Protein 6T69 (pdb70)

Radius of gyration: 24.58 Å; Cα contacts (8 Å, |Δi|>4): 584; chains: 1; bounding box: 84×25×24 Å

Secondary structure (DSSP, 8-state):
-EEEEEETTEEEEEEEEE-TTS-EEEEEEETTEEEEEEEEE-TTS-EEEEEEETTEEEEEEEEE-TTS-EEEEEEETTEEEEEEEEE-TTS-EEEEEEETTEEEEEEEEE-TTS-EEEEEEETTEEEEEEEEE-SSS-EEEEEEETTEEEEEEEEEETTTTEEEEEEEETTEE-EEEEEE-TTS-EEEEEEETTEEEEEEEEE--

InterPro domains:
  IPR003409 MORN repeat [PF02493] (7-25)
  IPR003409 MORN repeat [PF02493] (30-51)
  IPR003409 MORN repeat [PF02493] (53-75)
  IPR003409 MORN repeat [PF02493] (76-97)
  IPR003409 MORN repeat [PF02493] (99-121)
  IPR003409 MORN repeat [PF02493] (122-140)
  IPR003409 MORN repeat [PF02493] (150-172)
  IPR003409 MORN repeat [PF02493] (173-195)
  IPR003409 MORN repeat [PF02493] (196-216)
  IPR003409 MORN repeat [PF02493] (219-240)
  IPR003409 MORN repeat [PF02493] (242-264)
  IPR003409 MORN repeat [PF02493] (265-287)
  IPR003409 MORN repeat [PF02493] (288-306)
  IPR003409 MORN repeat [PF02493] (312-333)
  IPR003409 MORN repeat [SM00698] (5-26)
  IPR003409 MORN repeat [SM00698] (28-49)
  IPR003409 MORN repeat [SM00698] (51-72)
  IPR003409 MORN repeat [SM00698] (74-95)
  IPR003409 MORN repeat [SM00698] (97-118)
  IPR003409 MORN repeat [SM00698] (120-141)

Nearest PDB structures (foldseek):
  6t69-assembly1_A-2  TM=1.005E+00  e=1.494E-38  Toxoplasma gondii VEG
  6t4d-assembly1_A-2  TM=9.696E-01  e=5.730E-28  Plasmodium falciparum
  6t68-assembly1_B  TM=9.363E-01  e=7.938E-24  Trypanosoma brucei
  8j07-assembly1_d  TM=8.800E-01  e=6.156E-15  Homo sapiens
  8x2u-assembly1_N  TM=7.121E-01  e=3.838E-14  Mus musculus

B-factor: mean 50.21, std 13.28, range [22.72, 115.4]

Solvent-accessible surface area: 11448 Å² total; per-residue (Å²): 146,33,90,39,72,148,81,154,50,118,29,48,28,102,3,69,60,68,55,131,93,46,0,38,0,83,3,52,4,68,87,16,99,13,48,19,133,5,54,21,69,45,83,101,28,29,41,0,90,6,62,9,23,116,54,56,25,35,23,104,0,27,14,60,58,131,100,52,40,76,3,56,2,112,15,113,107,56,98,12,48,28,130,8,28,20,26,63,80,212,34,36,78,0,70,9,33,10,95,73,50,98,14,51,20,74,3,65,20,74,63,73,105,41,20,137,11,103,6,72,14,36,75,51,107,3,36,24,100,1,30,27,22,68,70,114,28,28,93,0,61,5,70,24,52,80,76,114,47,69,19,118,2,56,33,84,27,35,159,97,23,14,20,5,56,0,70,2,74,24,21,133,43,43,31,118,6,51,39,92,60,81,103,27,56,40,32,70,2,38,12,63,46,28,122,65,87,163,76,79,43,99,55,155,107

Foldseek 3Di:
DKADDDDDHADAAWIWDADPQGKIKTGGDHRNAQAAWIWIQDPQGKIKGGGDHRNAQAAWIWIQHPLQKIKTAGDDGNERAAWIWIQDNQGWIKTGGDHRNAQAAWIKIQDPQRKIKTAGDDRNAFAAWMKIADNVGWIKTGGDDRNAQAAWIKIADPVQRKIKTDGDHRNAQAAWIWIAGNVGKIWTAGDDRNHTDGTDDIGDD

Sequence (205 aa):
KYEGDWVNNGKKMHGHGKYIYSDGGVYEGDWIDGKMHGKGTYVFPNGNVYEGEWAHDMKDGYGVLTYQNGEKYEGYWKQDKVHGKGTLTYTRGDKYIGDWMDAKKDGEGELIYANGDRFKGQWADDRANGFGVFTYANGNRYEGEWTDDKRHGRGVFYCAEDGSAYEGEFVGGRKEGNGILRLATGHQLEGTWSGGQLVRVTSFVFA

Organism: Toxoplasma gondii (strain ATCC 50861 / VEG) (NCBI:txid432359)

Structure (mmCIF, N/CA/C/O backbone):
data_6T69
#
_entry.id   6T69
#
_cell.length_a   205.858
_cell.length_b   205.858
_cell.length_c   40.584
_cell.angle_alpha   90.000
_cell.angle_beta   90.000
_cell.angle_gamma   120.000
#
_symmetry.space_group_name_H-M   'P 62 2 2'
#
loop_
_entity.id
_entity.type
_entity.pdbx_description
1 polymer 'Membrane occupation and recognition nexus protein MORN1'
2 non-polymer 1,2-ETHANEDIOL
3 non-polymer 'ZINC ION'
4 non-polymer GLYCEROL
5 water water
#
loop_
_atom_site.group_PDB
_atom_site.id
_atom_site.type_symbol
_atom_site.label_atom_id
_atom_site.label_alt_id
_atom_site.label_comp_id
_atom_site.label_asym_id
_atom_site.label_entity_id
_atom_site.label_seq_id
_atom_site.pdbx_PDB_ins_code
_atom_site.Cartn_x
_atom_site.Cartn_y
_atom_site.Cartn_z
_atom_site.occupancy
_atom_site.B_iso_or_equiv
_atom_site.auth_seq_id
_atom_site.auth_comp_id
_atom_site.auth_asym_id
_atom_site.auth_atom_id
_atom_site.pdbx_PDB_model_num
ATOM 1 N N . LYS A 1 2 ? 29.34100 98.29600 23.37400 1.000 51.04000 149 LYS A N 1
ATOM 2 C CA . LYS A 1 2 ? 30.00400 99.03600 24.44000 1.000 60.10000 149 LYS A CA 1
ATOM 3 C C . LYS A 1 2 ? 29.48300 98.59000 25.80100 1.000 58.54000 149 LYS A C 1
ATOM 4 O O . LYS A 1 2 ? 28.27700 98.44200 25.99500 1.000 55.93000 149 LYS A O 1
ATOM 10 N N . TYR A 1 3 ? 30.39900 98.36500 26.73900 1.000 51.65000 150 TYR A N 1
ATOM 11 C CA . TYR A 1 3 ? 30.05000 97.99800 28.10400 1.000 50.01000 150 TYR A CA 1
ATOM 12 C C . TYR A 1 3 ? 30.86600 98.84500 29.06400 1.000 52.88000 150 TYR A C 1
ATOM 13 O O . TYR A 1 3 ? 32.07200 99.02200 28.86900 1.000 60.87000 150 TYR A O 1
ATOM 22 N N . GLU A 1 4 ? 30.20500 99.37300 30.09200 1.000 52.45000 151 GLU A N 1
ATOM 23 C CA . GLU A 1 4 ? 30.84000 100.20600 31.11100 1.000 47.41000 151 GLU A CA 1
ATOM 24 C C . GLU A 1 4 ? 30.36100 99.70000 32.46700 1.000 63.08000 151 GLU A C 1
ATOM 25 O O . GLU A 1 4 ? 29.28200 100.08100 32.92700 1.000 63.32000 151 GLU A O 1
ATOM 31 N N . GLY A 1 5 ? 31.14900 98.83600 33.09900 1.000 56.25000 152 GLY A N 1
ATOM 32 C CA . GLY A 1 5 ? 30.74100 98.30000 34.38800 1.000 62.03000 152 GLY A CA 1
ATOM 33 C C . GLY A 1 5 ? 31.69100 97.24300 34.90800 1.000 61.24000 152 GLY A C 1
ATOM 34 O O . GLY A 1 5 ? 32.88600 97.24000 34.58600 1.000 66.78000 152 GLY A O 1
ATOM 35 N N . ASP A 1 6 ? 31.13600 96.34200 35.71700 1.000 60.35000 153 ASP A N 1
ATOM 36 C CA . ASP A 1 6 ? 31.91500 95.37500 36.47400 1.000 56.79000 153 ASP A CA 1
ATOM 37 C C . ASP A 1 6 ? 32.21500 94.13400 35.64500 1.000 60.99000 153 ASP A C 1
ATOM 38 O O . ASP A 1 6 ? 31.36100 93.64200 34.90300 1.000 63.96000 153 ASP A O 1
ATOM 43 N N . TRP A 1 7 ? 33.43800 93.62800 35.79100 1.000 63.76000 154 TRP A N 1
ATOM 44 C CA . TRP A 1 7 ? 33.86700 92.36700 35.20400 1.000 59.78000 154 TRP A CA 1
ATOM 45 C C . TRP A 1 7 ? 34.32600 91.42300 36.30600 1.000 61.89000 154 TRP A C 1
ATOM 46 O O . TRP A 1 7 ? 35.04500 91.82700 37.22500 1.000 76.81000 154 TRP A O 1
ATOM 57 N N . VAL A 1 8 ? 33.91300 90.16300 36.20700 1.000 59.88000 155 VAL A N 1
ATOM 58 C CA . VAL A 1 8 ? 34.35300 89.10300 37.10900 1.000 58.55000 155 VAL A CA 1
ATOM 59 C C . VAL A 1 8 ? 34.63200 87.87800 36.25500 1.000 60.81000 155 VAL A C 1
ATOM 60 O O . VAL A 1 8 ? 33.80300 87.50800 35.41600 1.000 62.13000 155 VAL A O 1
ATOM 64 N N . ASN A 1 9 ? 35.79400 87.25500 36.46200 1.000 79.93000 156 ASN A N 1
ATOM 65 C CA A ASN A 1 9 ? 36.28000 86.16800 35.60100 0.510 64.48000 156 ASN A CA 1
ATOM 66 C CA B ASN A 1 9 ? 36.29100 86.17100 35.60100 0.490 64.41000 156 ASN A CA 1
ATOM 67 C C . ASN A 1 9 ? 36.37900 86.75900 34.19500 1.000 71.96000 156 ASN A C 1
ATOM 68 O O . ASN A 1 9 ? 37.01800 87.81000 34.02100 1.000 74.43000 156 ASN A O 1
ATOM 77 N N . GLY A 1 10 ? 35.77800 86.15300 33.18200 1.000 54.46000 157 GLY A N 1
ATOM 78 C CA . GLY A 1 10 ? 35.80200 86.73300 31.86100 1.000 68.21000 157 GLY A CA 1
ATOM 79 C C . GLY A 1 10 ? 34.48400 87.30500 31.40400 1.000 67.68000 157 GLY A C 1
ATOM 80 O O . GLY A 1 10 ? 34.36700 87.69800 30.23900 1.000 73.17000 157 GLY A O 1
ATOM 81 N N A LYS A 1 11 ? 33.48800 87.37500 32.28200 0.360 63.34000 158 LYS A N 1
ATOM 82 N N B LYS A 1 11 ? 33.49300 87.38300 32.28600 0.640 63.97000 158 LYS A N 1
ATOM 83 C CA A LYS A 1 11 ? 32.13600 87.75200 31.90600 0.360 59.05000 158 LYS A CA 1
ATOM 84 C CA B LYS A 1 11 ? 32.13700 87.75600 31.91900 0.640 58.29000 158 LYS A CA 1
ATOM 85 C C A LYS A 1 11 ? 31.71600 89.04200 32.59900 0.360 58.69000 158 LYS A C 1
ATOM 86 C C B LYS A 1 1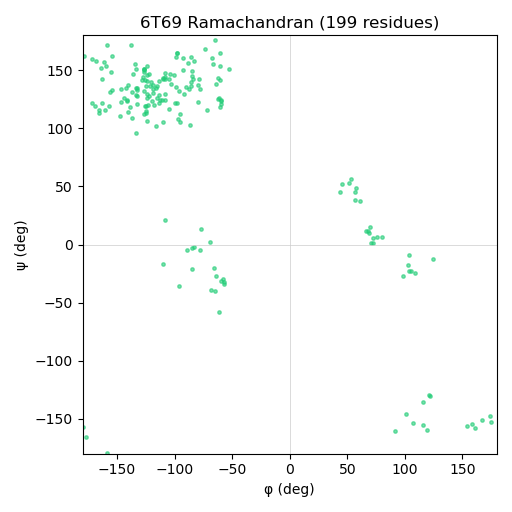1 ? 31.73700 89.06500 32.58500 0.640 56.94000 158 LYS A C 1
ATOM 87 O O A LYS A 1 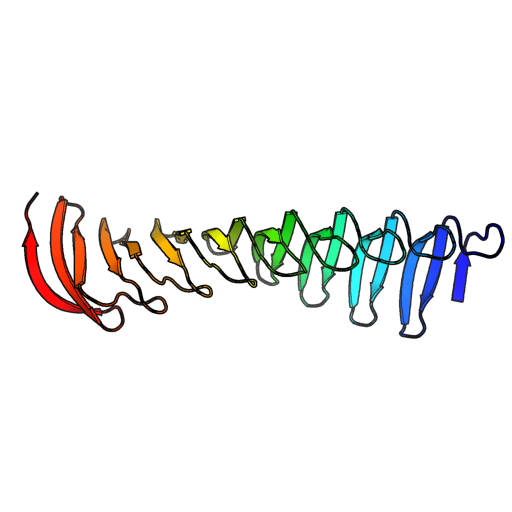11 ? 32.27300 89.43500 33.62800 0.360 59.41000 158 LYS A O 1
ATOM 88 O O B LYS A 1 11 ? 32.32500 89.49300 33.58300 0.640 59.56000 158 LYS A O 1
ATOM 99 N N . MET A 1 12 ? 30.72000 89.70100 32.01100 1.000 60.81000 159 MET A N 1
ATOM 100 C CA . MET A 1 12 ? 30.10200 90.85000 32.65400 1.000 59.60000 159 MET A CA 1
ATOM 101 C C . MET A 1 12 ? 29.35900 90.36500 33.89000 1.000 55.20000 159 MET A C 1
ATOM 102 O O . MET A 1 12 ? 28.53600 89.44700 33.81300 1.000 50.95000 159 MET A O 1
ATOM 107 N N . HIS A 1 13 ? 29.66900 90.95800 35.03600 1.000 57.22000 160 HIS A N 1
ATOM 108 C CA . HIS A 1 13 ? 29.22900 90.38300 36.30200 1.000 53.54000 160 HIS A CA 1
ATOM 109 C C . HIS A 1 13 ? 29.28000 91.46400 37.36500 1.000 58.52000 160 HIS A C 1
ATOM 110 O O . HIS A 1 13 ? 30.36300 91.95800 37.69300 1.000 61.37000 160 HIS A O 1
ATOM 117 N N . GLY A 1 14 ? 28.12000 91.82000 37.90300 1.000 55.46000 161 GLY A N 1
ATOM 118 C CA . GLY A 1 14 ? 28.00800 92.97300 38.76900 1.000 44.96000 161 GLY A CA 1
ATOM 119 C C . GLY A 1 14 ? 27.00000 93.95200 38.21100 1.000 53.43000 161 GLY A C 1
ATOM 120 O O . GLY A 1 14 ? 25.88700 93.55900 37.85000 1.000 59.60000 161 GLY A O 1
ATOM 121 N N . HIS A 1 15 ? 27.37800 95.22300 38.11800 1.000 42.64000 162 HIS A N 1
ATOM 122 C CA . HIS A 1 15 ? 26.49700 96.26600 37.61800 1.000 45.26000 162 HIS A CA 1
ATOM 123 C C . HIS A 1 15 ? 27.19400 96.99900 36.48200 1.000 50.19000 162 HIS A C 1
ATOM 124 O O . HIS A 1 15 ? 28.40700 97.21900 36.53400 1.000 51.33000 162 HIS A O 1
ATOM 131 N N . GLY A 1 16 ? 26.43600 97.36700 35.45600 1.000 49.83000 163 GLY A N 1
ATOM 132 C CA . GLY A 1 16 ? 27.03600 98.03500 34.31700 1.000 43.66000 163 GLY A CA 1
ATOM 133 C C . GLY A 1 16 ? 26.01200 98.40300 33.26400 1.000 44.20000 163 GLY A C 1
ATOM 134 O O . GLY A 1 16 ? 24.89800 97.87000 33.22700 1.000 51.05000 163 GLY A O 1
ATOM 135 N N . LYS A 1 17 ? 26.42200 99.32700 32.40400 1.000 39.98000 164 LYS A N 1
ATOM 136 C CA . LYS A 1 17 ? 25.63300 99.78300 31.27400 1.000 34.84000 164 LYS A CA 1
ATOM 137 C C . LYS A 1 17 ? 26.16600 99.14700 29.99500 1.000 45.88000 164 LYS A C 1
ATOM 138 O O . LYS A 1 17 ? 27.38000 99.03300 29.80900 1.000 45.73000 164 LYS A O 1
ATOM 144 N N . TYR A 1 18 ? 25.25500 98.71600 29.12300 1.000 37.87000 165 TYR A N 1
ATOM 145 C CA . TYR A 1 18 ? 25.61900 98.07000 27.86900 1.000 41.30000 165 TYR A CA 1
ATOM 146 C C . TYR A 1 18 ? 24.82400 98.69400 26.73400 1.000 40.37000 165 TYR A C 1
ATOM 147 O O . TYR A 1 18 ? 23.61200 98.88500 26.85300 1.000 48.22000 165 TYR A O 1
ATOM 156 N N . ILE A 1 19 ? 25.50500 98.99800 25.63400 1.000 48.68000 166 ILE A N 1
ATOM 157 C CA . ILE A 1 19 ? 24.88100 99.55900 24.44200 1.000 44.84000 166 ILE A CA 1
ATOM 158 C C . ILE A 1 19 ? 24.86700 98.47700 23.37000 1.000 51.71000 166 ILE A C 1
ATOM 159 O O . ILE A 1 19 ? 25.91800 97.92300 23.02300 1.000 51.88000 166 ILE A O 1
ATOM 164 N N . TYR A 1 20 ? 23.68300 98.17900 22.84700 1.000 51.17000 167 TYR A N 1
ATOM 165 C CA . TYR A 1 20 ? 23.49800 97.07600 21.91800 1.000 43.76000 167 TYR A CA 1
ATOM 166 C C . TYR A 1 20 ? 23.62000 97.53700 20.46800 1.000 52.26000 167 TYR A C 1
ATOM 167 O O . TYR A 1 20 ? 23.49600 98.72200 20.14900 1.000 54.50000 167 TYR A O 1
ATOM 176 N N . SER A 1 21 ? 23.86200 96.56300 19.58400 1.000 54.94000 168 SER A N 1
ATOM 177 C CA . SER A 1 21 ? 24.11300 96.86100 18.17700 1.000 52.06000 168 SER A CA 1
ATOM 178 C C . SER A 1 21 ? 22.94400 97.59100 17.53500 1.000 62.05000 168 SER A C 1
ATOM 179 O O . SER A 1 21 ? 23.14300 98.40300 16.62400 1.000 75.34000 168 SER A O 1
ATOM 182 N N . ASP A 1 22 ? 21.72500 97.31700 17.98700 1.000 53.94000 169 ASP A N 1
ATOM 183 C CA . ASP A 1 22 ? 20.54400 97.97300 17.44600 1.000 55.85000 169 ASP A CA 1
ATOM 184 C C . ASP A 1 22 ? 20.25000 99.31500 18.10100 1.000 53.22000 169 ASP A C 1
ATOM 185 O O . ASP A 1 22 ? 19.28600 99.97700 17.70400 1.000 63.83000 169 ASP A O 1
ATOM 190 N N . GLY A 1 23 ? 21.03100 99.72400 19.10000 1.000 55.44000 170 GLY A N 1
ATOM 191 C CA . GLY A 1 23 ? 20.82900 100.99500 19.76400 1.000 57.74000 170 GLY A CA 1
ATOM 192 C C . GLY A 1 23 ? 20.17400 100.91900 21.12800 1.000 54.02000 170 GLY A C 1
ATOM 193 O O . GLY A 1 23 ? 20.10600 101.94300 21.81900 1.000 55.18000 170 GLY A O 1
ATOM 194 N N . GLY A 1 24 ? 19.68300 99.75100 21.53400 1.000 50.94000 171 GLY A N 1
ATOM 195 C CA . GLY A 1 24 ? 19.14000 99.61200 22.87000 1.000 50.69000 171 GLY A CA 1
ATOM 196 C C . GLY A 1 24 ? 20.21300 99.75000 23.93300 1.000 46.53000 171 GLY A C 1
ATOM 197 O O . GLY A 1 24 ? 21.39700 99.50800 23.69500 1.000 51.58000 171 GLY A O 1
ATOM 198 N N . VAL A 1 25 ? 19.78700 100.15100 25.12900 1.000 43.50000 172 VAL A N 1
ATOM 199 C CA . VAL A 1 25 ? 20.68600 100.40600 26.24700 1.000 31.91000 172 VAL A CA 1
ATOM 200 C C . VAL A 1 25 ? 20.12600 99.72800 27.48800 1.000 42.20000 172 VAL A C 1
ATOM 201 O O . VAL A 1 25 ? 18.93500 99.86100 27.78600 1.000 45.47000 172 VAL A O 1
ATOM 205 N N . TYR A 1 26 ? 20.98400 99.01400 28.21500 1.000 46.34000 173 TYR A N 1
ATOM 206 C CA . TYR A 1 26 ? 20.63200 98.37600 29.47700 1.000 39.86000 173 TYR A CA 1
ATOM 207 C C . TYR A 1 26 ? 21.58400 98.85800 30.55900 1.000 44.93000 173 TYR A C 1
ATOM 208 O O . TYR A 1 26 ? 22.80200 98.82900 30.37200 1.000 55.64000 173 TYR A O 1
ATOM 217 N N . GLU A 1 27 ? 21.02700 99.30100 31.68300 1.000 42.91000 174 GLU A N 1
ATOM 218 C CA . GLU A 1 27 ? 21.78700 99.56100 32.89800 1.000 42.30000 174 GLU A CA 1
ATOM 219 C C . GLU A 1 27 ? 21.19400 98.71000 34.00900 1.000 44.55000 174 GLU A C 1
ATOM 220 O O . GLU A 1 27 ? 19.98000 98.74700 34.23300 1.000 48.82000 174 GLU A O 1
ATOM 226 N N . GLY A 1 28 ? 22.03400 97.94100 34.69300 1.000 42.64000 175 GLY A N 1
ATOM 227 C CA . GLY A 1 28 ? 21.54100 97.13300 35.79400 1.000 36.20000 175 GLY A CA 1
ATOM 228 C C . GLY A 1 28 ? 22.47500 95.97300 36.10400 1.000 43.28000 175 GLY A C 1
ATOM 229 O O . GLY A 1 28 ? 23.67200 96.02600 35.82900 1.000 47.19000 175 GLY A O 1
ATOM 230 N N . ASP A 1 29 ? 21.88300 94.92800 36.67700 1.000 40.76000 176 ASP A N 1
ATOM 231 C CA . ASP A 1 29 ? 22.63800 93.81400 37.23100 1.000 44.04000 176 ASP A CA 1
ATOM 232 C C . ASP A 1 29 ? 23.01300 92.80100 36.16100 1.000 44.30000 176 ASP A C 1
ATOM 233 O O . ASP A 1 29 ? 22.22700 92.50700 35.25800 1.000 47.84000 176 ASP A O 1
ATOM 238 N N . TRP A 1 30 ? 24.21900 92.25200 36.28600 1.000 48.24000 177 TRP A N 1
ATOM 239 C CA . TRP A 1 30 ? 24.72400 91.22900 35.38600 1.000 45.17000 177 TRP A CA 1
ATOM 240 C C . TRP A 1 30 ? 25.20300 90.03500 36.19000 1.000 44.65000 177 TRP A C 1
ATOM 241 O O . TRP A 1 30 ? 25.75500 90.18800 37.28100 1.000 48.06000 177 TRP A O 1
ATOM 252 N N . ILE A 1 31 ? 24.99700 88.84200 35.63400 1.000 40.08000 178 ILE A N 1
ATOM 253 C CA . ILE A 1 31 ? 25.49000 87.60100 36.22200 1.000 45.10000 178 ILE A CA 1
ATOM 254 C C . ILE A 1 31 ? 25.97500 86.70700 35.09000 1.000 49.27000 178 ILE A C 1
ATOM 255 O O . ILE A 1 31 ? 25.16900 86.26000 34.26600 1.000 48.32000 178 ILE A O 1
ATOM 260 N N . ASP A 1 32 ? 27.28600 86.44400 35.04800 1.000 53.37000 179 ASP A N 1
ATOM 261 C CA . ASP A 1 32 ? 27.89300 85.56500 34.04400 1.000 50.08000 179 ASP A CA 1
ATOM 262 C C . ASP A 1 32 ? 27.58500 86.04300 32.62700 1.000 50.89000 179 ASP A C 1
ATOM 263 O O . ASP A 1 32 ? 27.22000 85.26300 31.74600 1.000 42.94000 179 ASP A O 1
ATOM 268 N N . GLY A 1 33 ? 27.72400 87.34900 32.41600 1.000 38.40000 180 GLY A N 1
ATOM 269 C CA . GLY A 1 33 ? 27.58400 87.91100 31.09000 1.000 42.89000 180 GLY A CA 1
ATOM 270 C C . GLY A 1 33 ? 26.17200 88.04400 30.56600 1.000 52.50000 180 GLY A C 1
ATOM 271 O O . GLY A 1 33 ? 25.99500 88.40200 29.39700 1.000 50.67000 180 GLY A O 1
ATOM 272 N N . LYS A 1 34 ? 25.15800 87.76800 31.38200 1.000 48.82000 181 LYS A N 1
ATOM 273 C CA . LYS A 1 34 ? 23.76900 87.91600 30.97400 1.000 47.73000 181 LYS A CA 1
ATOM 274 C C . LYS A 1 34 ? 23.04800 88.88100 31.90600 1.000 43.18000 181 LYS A C 1
ATOM 275 O O . LYS A 1 34 ? 23.36000 88.96400 33.09700 1.000 46.70000 181 LYS A O 1
ATOM 281 N N . MET A 1 35 ? 22.09500 89.62500 31.34600 1.000 49.12000 182 MET A N 1
ATOM 282 C CA . MET A 1 35 ? 21.23900 90.47400 32.16500 1.000 40.73000 182 MET A CA 1
ATOM 283 C C . MET A 1 35 ? 20.49000 89.61000 33.17200 1.000 38.53000 182 MET A C 1
ATOM 284 O O . MET A 1 35 ? 19.80600 88.65000 32.80400 1.000 39.88000 182 MET A O 1
ATOM 289 N N . HIS A 1 36 ? 20.64300 89.93700 34.45100 1.000 39.75000 183 HIS A N 1
ATOM 290 C CA . HIS A 1 36 ? 20.21900 89.03800 35.51600 1.000 43.23000 183 HIS A CA 1
ATOM 291 C C . HIS A 1 36 ? 20.17200 89.78600 36.83700 1.000 53.46000 183 HIS A C 1
ATOM 292 O O . HIS A 1 36 ? 21.20900 90.22800 37.34000 1.000 58.21000 183 HIS A O 1
ATOM 299 N N . GLY A 1 37 ? 18.97900 89.91300 37.41200 1.000 49.02000 184 GLY A N 1
ATOM 300 C CA . GLY A 1 37 ? 18.76500 90.79900 38.53700 1.000 35.14000 184 GLY A CA 1
ATOM 301 C C . GLY A 1 37 ? 17.81500 91.90700 38.14700 1.000 48.37000 184 GLY A C 1
ATOM 302 O O . GLY A 1 37 ? 16.80600 91.64700 37.48900 1.000 56.46000 184 GLY A O 1
ATOM 303 N N . LYS A 1 38 ? 18.12500 93.14400 38.51400 1.000 37.04000 185 LYS A N 1
ATOM 304 C CA . LYS A 1 38 ? 17.25800 94.26800 38.20700 1.000 46.09000 185 LYS A CA 1
ATOM 305 C C . LYS A 1 38 ? 17.99800 95.27200 37.33400 1.000 49.07000 185 LYS A C 1
ATOM 306 O O . LYS A 1 38 ? 19.16800 95.57900 37.58000 1.000 57.39000 185 LYS A O 1
ATOM 312 N N . GLY A 1 39 ? 17.30800 95.77800 36.31700 1.000 42.88000 186 GLY A N 1
ATOM 313 C CA . GLY A 1 39 ? 17.87100 96.81100 35.46900 1.000 38.27000 186 GLY A CA 1
ATOM 314 C C . GLY A 1 39 ? 16.83500 97.36300 34.51500 1.000 45.09000 186 GLY A C 1
ATOM 315 O O . GLY A 1 39 ? 15.81200 96.72800 34.23800 1.000 41.62000 186 GLY A O 1
ATOM 316 N N . THR A 1 40 ? 17.11400 98.55900 34.00900 1.000 36.70000 187 THR A N 1
ATOM 317 C CA . THR A 1 40 ? 16.23200 99.17100 33.03000 1.000 37.74000 187 THR A CA 1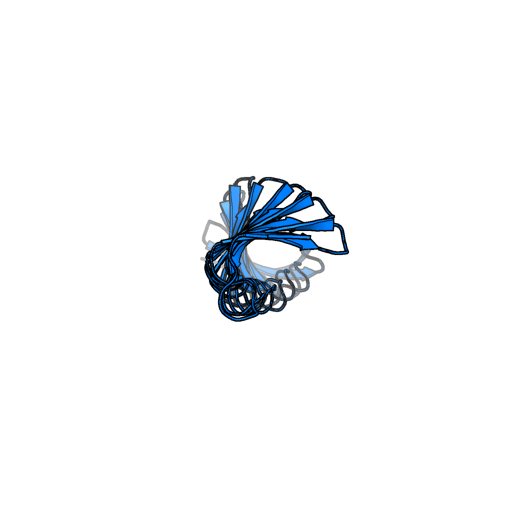
ATOM 318 C C . THR A 1 40 ? 16.83700 99.05800 31.63500 1.000 37.27000 187 THR A C 1
ATOM 319 O O . THR A 1 40 ? 18.05700 99.08700 31.45900 1.000 39.34000 187 THR A O 1
ATOM 323 N N . TYR A 1 41 ? 15.96200 98.91700 30.64200 1.000 37.27000 188 TYR A N 1
ATOM 324 C CA . TYR A 1 41 ? 16.35000 98.72700 29.25000 1.000 34.66000 188 TYR A CA 1
ATOM 325 C C . TYR A 1 41 ? 15.53400 99.67900 28.39000 1.000 40.61000 188 TYR A C 1
ATOM 326 O O . TYR A 1 41 ? 14.29900 99.60700 28.38300 1.000 53.89000 188 TYR A O 1
ATOM 335 N N . VAL A 1 42 ? 16.21800 100.55600 27.66000 1.000 35.94000 189 VAL A N 1
ATOM 336 C CA . VAL A 1 42 ? 15.57900 101.49000 26.74100 1.000 40.74000 189 VAL A CA 1
ATOM 337 C C . VAL A 1 42 ? 15.67000 100.90800 25.33900 1.000 45.68000 189 VAL A C 1
ATOM 338 O O . VAL A 1 42 ? 16.76800 100.62500 24.84800 1.000 50.23000 189 VAL A O 1
ATOM 342 N N . PHE A 1 43 ? 14.52500 100.71800 24.69900 1.000 54.00000 190 PHE A N 1
ATOM 343 C CA . PHE A 1 43 ? 14.47700 100.08000 23.39300 1.000 54.29000 190 PHE A CA 1
ATOM 344 C C . PHE A 1 43 ? 14.64400 101.10800 22.28300 1.000 49.99000 190 PHE A C 1
ATOM 345 O O . PHE A 1 43 ? 14.38800 102.29900 22.48300 1.000 49.50000 190 PHE A O 1
ATOM 353 N N . PRO A 1 44 ? 15.09500 100.68200 21.09800 1.000 54.73000 191 PRO A N 1
ATOM 354 C CA . PRO A 1 44 ? 15.20900 101.63100 19.97800 1.000 49.91000 191 PRO A CA 1
ATOM 355 C C . PRO A 1 44 ? 13.90000 102.31300 19.62000 1.000 60.57000 191 PRO A C 1
ATOM 356 O O . PRO A 1 44 ? 13.92100 103.45100 19.13700 1.000 72.98000 191 PRO A O 1
ATOM 360 N N . ASN A 1 45 ? 12.76000 101.65900 19.84400 1.000 62.96000 192 ASN A N 1
ATOM 361 C CA . ASN A 1 45 ? 11.45800 102.22100 19.50700 1.000 58.74000 192 ASN A CA 1
ATOM 362 C C . ASN A 1 45 ? 10.91100 103.16300 20.57500 1.000 68.89000 192 ASN A C 1
ATOM 363 O O . ASN A 1 45 ? 9.82100 103.71500 20.39000 1.000 71.01000 192 ASN A O 1
ATOM 368 N N . GLY A 1 46 ? 11.61700 103.35200 21.68500 1.000 61.71000 193 GLY A N 1
ATOM 369 C CA . GLY A 1 46 ? 11.16100 104.20700 22.75500 1.000 50.60000 193 GLY A CA 1
ATOM 370 C C . GLY A 1 46 ? 10.59600 103.47200 23.95200 1.000 58.08000 193 GLY A C 1
ATOM 371 O O . GLY A 1 46 ? 10.47700 104.07200 25.02500 1.000 60.60000 193 GLY A O 1
ATOM 372 N N . ASN A 1 47 ? 10.24200 102.19700 23.79600 1.000 54.66000 194 ASN A N 1
ATOM 373 C CA . ASN A 1 47 ? 9.77300 101.41400 24.93100 1.000 55.00000 194 ASN A CA 1
ATOM 374 C C . ASN A 1 47 ? 10.85700 101.33400 25.99700 1.000 58.24000 194 ASN A C 1
ATOM 375 O O . ASN A 1 47 ? 12.04600 101.20800 25.69400 1.000 51.29000 194 ASN A O 1
ATOM 380 N N . VAL A 1 48 ? 10.43800 101.40100 27.25600 1.000 57.72000 195 VAL A N 1
ATOM 381 C CA . VAL A 1 48 ? 11.33900 101.29400 28.39400 1.000 49.24000 195 VAL A CA 1
ATOM 382 C C . VAL A 1 48 ? 10.82500 100.19800 29.31500 1.000 48.99000 195 VAL A C 1
ATOM 383 O O . VAL A 1 48 ? 9.63200 100.16000 29.63600 1.000 57.78000 195 VAL A O 1
ATOM 387 N N . TYR A 1 49 ? 11.71900 99.30500 29.73100 1.000 44.26000 196 TYR A N 1
ATOM 388 C CA . TYR A 1 49 ? 11.41400 98.27800 30.71800 1.000 39.15000 196 TYR A CA 1
ATOM 389 C C . TYR A 1 49 ? 12.24800 98.53300 31.96200 1.000 38.72000 196 TYR A C 1
ATOM 390 O O . TYR A 1 49 ? 13.47000 98.65600 31.87000 1.000 47.60000 196 TYR A O 1
ATOM 399 N N . GLU A 1 50 ? 11.59400 98.62000 33.11700 1.000 48.78000 197 GLU A N 1
ATOM 400 C CA . GLU A 1 50 ? 12.28300 98.66800 34.40200 1.000 42.21000 197 GLU A CA 1
ATOM 401 C C . GLU A 1 50 ? 11.73900 97.54600 35.26600 1.000 45.37000 197 GLU A C 1
ATOM 402 O O . GLU A 1 50 ? 10.55800 97.55700 35.62500 1.000 50.52000 197 GLU A O 1
ATOM 408 N N . GLY A 1 51 ? 12.59200 96.58200 35.58900 1.000 35.80000 198 GLY A N 1
ATOM 409 C CA . GLY A 1 51 ? 12.13700 95.41300 36.32500 1.000 36.06000 198 GLY A CA 1
ATOM 410 C C . GLY A 1 51 ? 13.22400 94.37100 36.45300 1.000 41.77000 198 GLY A C 1
ATOM 411 O O . GLY A 1 51 ? 14.41400 94.69700 36.51900 1.000 42.57000 198 GLY A O 1
ATOM 412 N N . GLU A 1 52 ? 12.79900 93.11400 36.47400 1.000 42.60000 199 GLU A N 1
ATOM 413 C CA . GLU A 1 52 ? 13.67400 92.02300 36.86400 1.000 36.60000 199 GLU A CA 1
ATOM 414 C C . GLU A 1 52 ? 14.00800 91.14200 35.66700 1.000 47.19000 199 GLU A C 1
ATOM 415 O O . GLU A 1 52 ? 13.17900 90.92500 34.77800 1.000 44.62000 199 GLU A O 1
ATOM 421 N N . TRP A 1 53 ? 15.25700 90.67100 35.63600 1.000 51.17000 200 TRP A N 1
ATOM 422 C CA . TRP A 1 53 ? 15.77700 89.85800 34.54900 1.000 42.30000 200 TRP A CA 1
ATOM 423 C C . TRP A 1 53 ? 16.37700 88.58000 35.10700 1.000 41.67000 200 TRP A C 1
ATOM 424 O O . TRP A 1 53 ? 16.93000 88.56500 36.20800 1.000 49.13000 200 TRP A O 1
ATOM 435 N N . ALA A 1 54 ? 16.28400 87.51200 34.31800 1.000 41.45000 201 ALA A N 1
ATOM 436 C CA . ALA A 1 54 ? 16.97700 86.26300 34.60100 1.000 37.98000 201 ALA A CA 1
ATOM 437 C C . ALA A 1 54 ? 17.41600 85.65800 33.27900 1.000 52.97000 201 ALA A C 1
ATOM 438 O O . ALA A 1 54 ? 16.59400 85.49600 32.37200 1.000 47.78000 201 ALA A O 1
ATOM 440 N N . HIS A 1 55 ? 18.71300 85.35600 33.16800 1.000 51.09000 202 HIS A N 1
ATOM 441 C CA . HIS A 1 55 ? 19.27900 84.67800 32.00100 1.000 43.70000 202 HIS A CA 1
ATOM 442 C C . HIS A 1 55 ? 19.00400 85.45600 30.71600 1.000 43.75000 202 HIS A C 1
ATOM 443 O O . HIS A 1 55 ? 18.55200 84.90200 29.71200 1.000 56.99000 202 HIS A O 1
ATOM 450 N N . ASP A 1 56 ? 19.27900 86.76100 30.76100 1.000 35.74000 203 ASP A N 1
ATOM 451 C CA . ASP A 1 56 ? 19.17800 87.68600 29.63300 1.000 50.09000 203 ASP A CA 1
ATOM 452 C C . ASP A 1 56 ? 17.74400 87.96600 29.19600 1.000 48.33000 203 ASP A C 1
ATOM 453 O O . ASP A 1 56 ? 17.53800 88.49900 28.09900 1.000 44.67000 203 ASP A O 1
ATOM 458 N N . MET A 1 57 ? 16.74600 87.63300 30.01000 1.000 40.08000 204 MET A N 1
ATOM 459 C CA . MET A 1 57 ? 15.35600 87.81900 29.62600 1.000 42.35000 204 MET A CA 1
ATOM 460 C C . MET A 1 57 ? 14.56900 88.46700 30.75600 1.000 41.10000 204 MET A C 1
ATOM 461 O O . MET A 1 57 ? 14.88900 88.29500 31.93400 1.000 45.66000 204 MET A O 1
ATOM 466 N N . LYS A 1 58 ? 13.53300 89.21900 30.38600 1.000 42.71000 205 LYS A N 1
ATOM 467 C CA . LYS A 1 58 ? 12.61400 89.74900 31.38400 1.000 37.93000 205 LYS A CA 1
ATOM 468 C C . LYS A 1 58 ? 11.92900 88.59800 32.11300 1.000 43.72000 205 LYS A C 1
ATOM 469 O O . LYS A 1 58 ? 11.32900 87.71400 31.49100 1.000 36.06000 205 LYS A O 1
ATOM 475 N N . ASP A 1 59 ? 12.03100 88.60800 33.44100 1.000 36.62000 206 ASP A N 1
ATOM 476 C CA . ASP A 1 59 ? 11.58900 87.48200 34.25000 1.000 39.51000 206 ASP A CA 1
ATOM 477 C C . ASP A 1 59 ? 11.44200 87.93000 35.69700 1.000 47.52000 206 ASP A C 1
ATOM 478 O O . ASP A 1 59 ? 12.40500 88.40600 36.30300 1.000 42.27000 206 ASP A O 1
ATOM 483 N N . GLY A 1 60 ? 10.24100 87.78600 36.25300 1.000 48.00000 207 GLY A N 1
ATOM 484 C CA . GLY A 1 60 ? 9.91700 88.38700 37.53100 1.000 40.66000 207 GLY A CA 1
ATOM 485 C C . GLY A 1 60 ? 8.99300 89.56800 37.33200 1.000 38.69000 207 GLY A C 1
ATOM 486 O O . GLY A 1 60 ? 8.26300 89.62100 36.33900 1.000 39.00000 207 GLY A O 1
ATOM 487 N N . TYR A 1 61 ? 9.01900 90.52700 38.25000 1.000 40.64000 208 TYR A N 1
ATOM 488 C CA . TYR A 1 61 ? 8.15900 91.69500 38.14900 1.000 35.75000 208 TYR A CA 1
ATOM 489 C C . TYR A 1 61 ? 8.86600 92.80300 37.38200 1.000 37.93000 208 TYR A C 1
ATOM 490 O O . TYR A 1 61 ? 10.04200 93.08400 37.63100 1.000 47.14000 208 TYR A O 1
ATOM 499 N N . GLY A 1 62 ? 8.14000 93.44100 36.46700 1.000 40.44000 209 GLY A N 1
ATOM 500 C CA . GLY A 1 62 ? 8.70800 94.50900 35.66900 1.000 37.75000 209 GLY A CA 1
ATOM 501 C C . GLY A 1 62 ? 7.63400 95.39200 35.08100 1.000 48.90000 209 GLY A C 1
ATOM 502 O O . GLY A 1 62 ? 6.50200 94.95300 34.85500 1.000 49.40000 209 GLY A O 1
ATOM 503 N N . VAL A 1 63 ? 7.99800 96.64700 34.82300 1.000 45.72000 210 VAL A N 1
ATOM 504 C CA . VAL A 1 63 ? 7.10600 97.64200 34.23700 1.000 36.17000 210 VAL A CA 1
ATOM 505 C C . VAL A 1 63 ? 7.61600 97.97800 32.84200 1.000 50.15000 210 VAL A C 1
ATOM 506 O O . VAL A 1 63 ? 8.77400 98.38300 32.68100 1.000 52.21000 210 VAL A O 1
ATOM 510 N N . LEU A 1 64 ? 6.75800 97.82400 31.83200 1.000 48.64000 211 LEU A N 1
ATOM 511 C CA . LEU A 1 64 ? 7.08200 98.23600 30.46900 1.000 48.91000 211 LEU A CA 1
ATOM 512 C C . LEU A 1 64 ? 6.23100 99.45100 30.12400 1.000 53.70000 211 LEU A C 1
ATOM 513 O O . LEU A 1 64 ? 5.02900 99.32400 29.87200 1.000 63.51000 211 LEU A O 1
ATOM 518 N N . THR A 1 65 ? 6.86200 100.62200 30.10200 1.000 53.56000 212 THR A N 1
ATOM 519 C CA . THR A 1 65 ? 6.22800 101.84600 29.62200 1.000 46.91000 212 THR A CA 1
ATOM 520 C C . THR A 1 65 ? 6.43100 101.91300 28.11500 1.000 54.71000 212 THR A C 1
ATOM 521 O O . THR A 1 65 ? 7.51800 102.24700 27.64000 1.000 62.81000 212 THR A O 1
ATOM 525 N N . TYR A 1 66 ? 5.38700 101.58300 27.35700 1.000 70.97000 213 TYR A N 1
ATOM 526 C CA . TYR A 1 66 ? 5.45100 101.70800 25.90800 1.000 67.49000 213 TYR A CA 1
ATOM 527 C C . TYR A 1 66 ? 5.53400 103.17500 25.50600 1.000 71.40000 213 TYR A C 1
ATOM 528 O O . TYR A 1 66 ? 5.19200 104.08000 26.27400 1.000 69.39000 213 TYR A O 1
ATOM 537 N N . GLN A 1 67 ? 6.00400 103.41400 24.28200 1.000 77.99000 214 GLN A N 1
ATOM 538 C CA . GLN A 1 67 ? 6.01100 104.78700 23.79900 1.000 91.45000 214 GLN A CA 1
ATOM 539 C C . GLN A 1 67 ? 4.67000 105.16700 23.18700 1.000 99.02000 214 GLN A C 1
ATOM 540 O O . GLN A 1 67 ? 4.34000 106.35700 23.11400 1.000 97.82000 214 GLN A O 1
ATOM 546 N N . ASN A 1 68 ? 3.87000 104.18000 22.77600 1.000 87.17000 215 ASN A N 1
ATOM 547 C CA . ASN A 1 68 ? 2.54900 104.46000 22.22600 1.000 86.22000 215 ASN A CA 1
ATOM 548 C C . ASN A 1 68 ? 1.55300 104.79600 23.33500 1.000 75.69000 215 ASN A C 1
ATOM 549 O O . ASN A 1 68 ? 0.34200 104.80500 23.09600 1.000 84.08000 215 ASN A O 1
ATOM 554 N N . GLY A 1 69 ? 2.05200 105.05900 24.54800 1.000 68.08000 216 GLY A N 1
ATOM 555 C CA . GLY A 1 69 ? 1.25500 105.47700 25.66900 1.000 81.26000 216 GLY A CA 1
ATOM 556 C C . GLY A 1 69 ? 0.88900 104.36400 26.63300 1.000 81.31000 216 GLY A C 1
ATOM 557 O O . GLY A 1 69 ? 0.67200 104.63300 27.81900 1.000 76.06000 216 GLY A O 1
ATOM 558 N N . GLU A 1 70 ? 0.82400 103.12400 26.15800 1.000 70.02000 217 GLU A N 1
ATOM 559 C CA . GLU A 1 70 ? 0.42900 102.00300 27.00400 1.000 68.37000 217 GLU A CA 1
ATOM 560 C C . GLU A 1 70 ? 1.44600 101.76200 28.11600 1.000 69.24000 217 GLU A C 1
ATOM 561 O O . GLU A 1 70 ? 2.48900 102.42400 28.16900 1.000 73.36000 217 GLU A O 1
ATOM 567 N N . LYS A 1 71 ? 1.14900 100.81300 29.00700 1.000 65.57000 218 LYS A N 1
ATOM 568 C CA . LYS A 1 71 ? 1.98400 100.55200 30.17600 1.000 53.96000 218 LYS A CA 1
ATOM 569 C C . LYS A 1 71 ? 1.58000 99.25800 30.86800 1.000 58.15000 218 LYS A C 1
ATOM 570 O O . LYS A 1 71 ? 0.44600 99.13300 31.33900 1.000 64.30000 218 LYS A O 1
ATOM 576 N N . TYR A 1 72 ? 2.49500 98.29600 30.94700 1.000 45.30000 219 TYR A N 1
ATOM 577 C CA . TYR A 1 72 ? 2.23700 97.02700 31.61500 1.000 49.45000 219 TYR A CA 1
ATOM 578 C C . TYR A 1 72 ? 3.01100 96.96900 32.92200 1.000 46.58000 219 TYR A C 1
ATOM 579 O O . TYR A 1 72 ? 4.21600 97.22400 32.94500 1.000 54.38000 219 TYR A O 1
ATOM 588 N N . GLU A 1 73 ? 2.31500 96.62700 34.00000 1.000 50.95000 220 GLU A N 1
ATOM 589 C CA . GLU A 1 73 ? 2.92100 96.38300 35.30100 1.000 46.73000 220 GLU A CA 1
ATOM 590 C C . GLU A 1 73 ? 2.52400 94.98000 35.71500 1.000 40.71000 220 GLU A C 1
ATOM 591 O O . GLU A 1 73 ? 1.33200 94.67900 35.80600 1.000 50.90000 220 GLU A O 1
ATOM 597 N N . GLY A 1 74 ? 3.50600 94.11600 35.92700 1.000 42.76000 221 GLY A N 1
ATOM 598 C CA . GLY A 1 74 ? 3.18500 92.75800 36.31600 1.000 37.04000 221 GLY A CA 1
ATOM 599 C C . GLY A 1 74 ? 4.34800 91.82100 36.05400 1.000 39.69000 221 GLY A C 1
ATOM 600 O O . GLY A 1 74 ? 5.49400 92.24600 35.93800 1.000 44.82000 221 GLY A O 1
ATOM 601 N N . TYR A 1 75 ? 4.01000 90.54500 35.94300 1.000 36.78000 222 TYR A N 1
ATOM 602 C CA . TYR A 1 75 ? 4.99600 89.48200 35.97600 1.000 41.90000 222 TYR A CA 1
ATOM 603 C C . TYR A 1 75 ? 5.34500 88.97000 34.58500 1.000 52.92000 222 TYR A C 1
ATOM 604 O O . TYR A 1 75 ? 4.51100 88.93000 33.67500 1.000 46.83000 222 TYR A O 1
ATOM 613 N N . TRP A 1 76 ? 6.60900 88.58300 34.44400 1.000 44.79000 223 TRP A N 1
ATOM 614 C CA . TRP A 1 76 ? 7.18000 88.11200 33.19700 1.000 37.24000 223 TRP A CA 1
ATOM 615 C C . TRP A 1 76 ? 7.83900 86.76000 33.42400 1.000 47.09000 223 TRP A C 1
ATOM 616 O O . TRP A 1 76 ? 8.31100 86.45500 34.52300 1.000 53.24000 223 TRP A O 1
ATOM 627 N N . LYS A 1 77 ? 7.86200 85.94900 32.37100 1.000 40.07000 224 LYS A N 1
ATOM 628 C CA . LYS A 1 77 ? 8.66300 84.73200 32.33500 1.000 43.08000 224 LYS A CA 1
ATOM 629 C C . LYS A 1 77 ? 9.28700 84.64800 30.95400 1.000 51.63000 224 LYS A C 1
ATOM 630 O O . LYS A 1 77 ? 8.56700 84.62100 29.94900 1.000 44.19000 224 LYS A O 1
ATOM 636 N N . GLN A 1 78 ? 10.61700 84.67000 30.91300 1.000 45.07000 225 GLN A N 1
ATOM 637 C CA . GLN A 1 78 ? 11.39500 84.45700 29.69600 1.000 44.40000 225 GLN A CA 1
ATOM 638 C C . GLN A 1 78 ? 10.95700 85.39900 28.57400 1.000 38.68000 225 GLN A C 1
ATOM 639 O O . GLN A 1 78 ? 10.57100 84.97800 27.48500 1.000 47.88000 225 GLN A O 1
ATOM 645 N N . ASP A 1 79 ? 11.00500 86.69600 28.88000 1.000 40.60000 226 ASP A N 1
ATOM 646 C CA . ASP A 1 79 ? 10.80800 87.81900 27.96300 1.000 50.20000 226 ASP A CA 1
ATOM 647 C C . ASP A 1 79 ? 9.36300 88.02600 27.51300 1.000 51.92000 226 ASP A C 1
ATOM 648 O O . ASP A 1 79 ? 9.12000 88.89000 26.65900 1.000 60.31000 226 ASP A O 1
ATOM 653 N N . LYS A 1 80 ? 8.39900 87.28200 28.04900 1.000 58.19000 227 LYS A N 1
ATOM 654 C CA . LYS A 1 80 ? 6.99200 87.46300 27.71600 1.000 57.56000 227 LYS A CA 1
ATOM 655 C C . LYS A 1 80 ? 6.19900 87.70400 28.99300 1.000 50.53000 227 LYS A C 1
ATOM 656 O O . LYS A 1 80 ? 6.47400 87.07800 30.02000 1.000 49.44000 227 LYS A O 1
ATOM 662 N N . VAL A 1 81 ? 5.21900 88.61400 28.94100 1.000 48.94000 228 VAL A N 1
ATOM 663 C CA . VAL A 1 81 ? 4.37300 88.79800 30.11300 1.000 46.49000 228 VAL A CA 1
ATOM 664 C C . VAL A 1 81 ? 3.64400 87.49200 30.37500 1.000 44.48000 228 VAL A C 1
ATOM 665 O O . VAL A 1 81 ? 3.27600 86.76100 29.44600 1.000 43.25000 228 VAL A O 1
ATOM 669 N N . HIS A 1 82 ? 3.47300 87.17000 31.65400 1.000 40.83000 229 HIS A N 1
ATOM 670 C CA . HIS A 1 82 ? 3.07700 85.82400 32.04200 1.000 47.53000 229 HIS A CA 1
ATOM 671 C C . HIS A 1 82 ? 2.75500 85.80400 33.52800 1.000 44.90000 229 HIS A C 1
ATOM 672 O O . HIS A 1 82 ? 3.60000 86.15900 34.35400 1.000 54.53000 229 HIS A O 1
ATOM 679 N N . GLY A 1 83 ? 1.53700 85.40400 33.87700 1.000 45.76000 230 GLY A N 1
ATOM 680 C CA . GLY A 1 83 ? 1.09000 85.48600 35.25200 1.000 36.26000 230 GLY A CA 1
ATOM 681 C C . GLY A 1 83 ? 0.19300 86.68500 35.47700 1.000 41.25000 230 GLY A C 1
ATOM 682 O O . GLY A 1 83 ? -0.56600 87.07300 34.58400 1.000 46.19000 230 GLY A O 1
ATOM 683 N N . LYS A 1 84 ? 0.27500 87.28600 36.65900 1.000 39.20000 231 LYS A N 1
ATOM 684 C CA . LYS A 1 84 ? -0.57100 88.41900 37.00100 1.000 37.84000 231 LYS A CA 1
ATOM 685 C C . LYS A 1 84 ? 0.06900 89.70500 36.49900 1.000 37.95000 231 LYS A C 1
ATOM 686 O O . LYS A 1 84 ? 1.27800 89.90400 36.64900 1.000 42.02000 231 LYS A O 1
ATOM 692 N N . GLY A 1 85 ? -0.74300 90.57200 35.90600 1.000 34.60000 232 GLY A N 1
ATOM 693 C CA . GLY A 1 85 ? -0.24400 91.83400 35.40500 1.000 34.06000 232 GLY A CA 1
ATOM 694 C C . GLY A 1 85 ? -1.37900 92.76200 35.04200 1.000 42.81000 232 GLY A C 1
ATOM 695 O O . GLY A 1 85 ? -2.50600 92.32700 34.78000 1.000 39.42000 232 GLY A O 1
ATOM 696 N N . THR A 1 86 ? -1.05600 94.05200 35.01900 1.000 38.42000 233 THR A N 1
ATOM 697 C CA . THR A 1 86 ? -2.00800 95.11100 34.71800 1.000 32.56000 233 THR A CA 1
ATOM 698 C C . THR A 1 86 ? -1.54200 95.87200 33.48600 1.000 47.59000 233 THR A C 1
ATOM 699 O O . THR A 1 86 ? -0.42900 96.40700 33.46900 1.000 49.62000 233 THR A O 1
ATOM 703 N N . LEU A 1 87 ? -2.39600 95.92800 32.46600 1.000 51.76000 234 LEU A N 1
ATOM 704 C CA . LEU A 1 87 ? -2.15600 96.73000 31.27200 1.000 43.25000 234 LEU A CA 1
ATOM 705 C C . LEU A 1 87 ? -3.04500 97.96400 31.32400 1.000 45.05000 234 LEU A C 1
ATOM 706 O O . LEU A 1 87 ? -4.27200 97.84900 31.28400 1.000 53.80000 234 LEU A O 1
ATOM 711 N N . THR A 1 88 ? -2.43200 99.13700 31.39300 1.000 48.02000 235 THR A N 1
ATOM 712 C CA . THR A 1 88 ? -3.15500 100.39700 31.27100 1.000 36.75000 235 THR A CA 1
ATOM 713 C C . THR A 1 88 ? -3.07800 100.84900 29.82000 1.000 53.99000 235 THR A C 1
ATOM 714 O O . THR A 1 88 ? -1.99900 101.19100 29.32700 1.000 67.81000 235 THR A O 1
ATOM 718 N N . TYR A 1 89 ? -4.22000 100.84700 29.13800 1.000 58.93000 236 TYR A N 1
ATOM 719 C CA . TYR A 1 89 ? -4.26300 101.23100 27.73800 1.000 51.56000 236 TYR A CA 1
ATOM 720 C C . TYR A 1 89 ? -4.09300 102.74000 27.59400 1.000 51.93000 236 TYR A C 1
ATOM 721 O O . TYR A 1 89 ? -4.16600 103.50100 28.56300 1.000 50.08000 236 TYR A O 1
ATOM 730 N N . THR A 1 90 ? -3.86800 103.16700 26.35000 1.000 56.38000 237 THR A N 1
ATOM 731 C CA . THR A 1 90 ? -3.52800 104.56000 26.07800 1.000 72.44000 237 THR A CA 1
ATOM 732 C C . THR A 1 90 ? -4.58700 105.52200 26.59200 1.000 58.70000 237 THR A C 1
ATOM 733 O O . THR A 1 90 ? -4.26300 106.64200 26.99800 1.000 60.96000 237 THR A O 1
ATOM 737 N N . ARG A 1 91 ? -5.85500 105.11100 26.58500 1.000 74.58000 238 ARG A N 1
ATOM 738 C CA . ARG A 1 91 ? -6.95500 106.00800 26.90800 1.000 74.07000 238 ARG A CA 1
ATOM 739 C C . ARG A 1 91 ? -7.58800 105.70400 28.26000 1.000 62.41000 238 ARG A C 1
ATOM 740 O O . ARG A 1 91 ? -8.72900 106.10200 28.50600 1.000 69.02000 238 ARG A O 1
ATOM 748 N N . GLY A 1 92 ? -6.87100 105.01200 29.14400 1.000 64.17000 239 GLY A N 1
ATOM 749 C CA . GLY A 1 92 ? -7.27800 104.84400 30.52400 1.000 58.72000 239 GLY A CA 1
ATOM 750 C C . GLY A 1 92 ? -7.74400 103.45000 30.89200 1.000 55.23000 239 GLY A C 1
ATOM 751 O O . GLY A 1 92 ? -7.68100 103.08700 32.07500 1.000 57.58000 239 GLY A O 1
ATOM 752 N N . ASP A 1 93 ? -8.21300 102.66400 29.92800 1.000 49.44000 240 ASP A N 1
ATOM 753 C CA . ASP A 1 93 ? -8.73000 101.33800 30.23900 1.000 57.37000 240 ASP A CA 1
ATOM 754 C C . ASP A 1 93 ? -7.62400 100.44300 30.78200 1.000 55.80000 240 ASP A C 1
ATOM 755 O O . ASP A 1 93 ? -6.49700 100.44900 30.28300 1.000 58.07000 240 ASP A O 1
ATOM 760 N N . LYS A 1 94 ? -7.95300 99.66500 31.81100 1.000 53.72000 241 LYS A N 1
ATOM 761 C CA . LYS A 1 94 ? -7.01200 98.73900 32.42600 1.000 46.84000 241 LYS A CA 1
ATOM 762 C C . LYS A 1 94 ? -7.52300 97.31200 32.29200 1.000 44.27000 241 LYS A C 1
ATOM 763 O O . LYS A 1 94 ? -8.70000 97.04300 32.55200 1.000 54.87000 241 LYS A O 1
ATOM 769 N N . TYR A 1 95 ? -6.64100 96.40200 31.89100 1.000 41.54000 242 TYR A N 1
ATOM 770 C CA . TYR A 1 95 ? -6.85200 94.98300 32.12900 1.000 39.66000 242 TYR A CA 1
ATOM 771 C C . TYR A 1 95 ? -6.05300 94.57400 33.35700 1.000 44.47000 242 TYR A C 1
ATOM 772 O O . TYR A 1 95 ? -4.89000 94.95700 33.50700 1.000 49.51000 242 TYR A O 1
ATOM 781 N N . ILE A 1 96 ? -6.68300 93.80000 34.23400 1.000 38.88000 243 ILE A N 1
ATOM 782 C CA . ILE A 1 96 ? -6.05800 93.33400 35.46700 1.000 31.56000 243 ILE A CA 1
ATOM 783 C C . ILE A 1 96 ? -6.42800 91.86700 35.61300 1.000 41.64000 243 ILE A C 1
ATOM 784 O O . ILE A 1 96 ? -7.59200 91.54600 35.88100 1.000 41.96000 243 ILE A O 1
ATOM 789 N N . GLY A 1 97 ? -5.45900 90.97500 35.43000 1.000 34.26000 244 GLY A N 1
ATOM 790 C CA . GLY A 1 97 ? -5.74400 89.56600 35.61700 1.000 36.36000 244 GLY A CA 1
ATOM 791 C C . GLY A 1 97 ? -4.63600 88.68600 35.07700 1.000 36.12000 244 GLY A C 1
ATOM 792 O O . GLY A 1 97 ? -3.47000 89.08000 35.03900 1.000 38.60000 244 GLY A O 1
ATOM 793 N N . ASP A 1 98 ? -5.03400 87.48700 34.65900 1.000 35.08000 245 ASP A N 1
ATOM 794 C CA . ASP A 1 98 ? -4.09400 86.45600 34.25000 1.000 39.86000 245 ASP A CA 1
ATOM 795 C C . ASP A 1 98 ? -3.57100 86.69500 32.83900 1.000 45.94000 245 ASP A C 1
ATOM 796 O O . ASP A 1 98 ? -4.30800 87.13100 31.95000 1.000 48.02000 245 ASP A O 1
ATOM 801 N N . TRP A 1 99 ? -2.28600 86.39800 32.64300 1.000 54.19000 246 TRP A N 1
ATOM 802 C CA . TRP A 1 99 ? -1.66900 86.36900 31.32500 1.000 39.69000 246 TRP A CA 1
ATOM 803 C C . TRP A 1 99 ? -0.97200 85.03200 31.12300 1.000 43.56000 246 TRP A C 1
ATOM 804 O O . TRP A 1 99 ? -0.51400 84.39900 32.07900 1.000 44.66000 246 TRP A O 1
ATOM 815 N N . MET A 1 100 ? -0.90400 84.60600 29.86400 1.000 46.22000 247 MET A N 1
ATOM 816 C CA . MET A 1 100 ? -0.11200 83.44900 29.46100 1.000 42.07000 247 MET A CA 1
ATOM 817 C C . MET A 1 100 ? 0.52500 83.77600 28.12200 1.000 57.79000 247 MET A C 1
ATOM 818 O O . MET A 1 100 ? -0.18700 84.11800 27.17300 1.000 53.08000 247 MET A O 1
ATOM 823 N N . ASP A 1 101 ? 1.85600 83.68300 28.05700 1.000 51.58000 248 ASP A N 1
ATOM 824 C CA . ASP A 1 101 ? 2.62200 83.91200 26.83000 1.000 56.54000 248 ASP A CA 1
ATOM 825 C C . ASP A 1 101 ? 2.15500 85.17200 26.10300 1.000 49.59000 248 ASP A C 1
ATOM 826 O O . ASP A 1 101 ? 1.82800 85.15100 24.91600 1.000 52.53000 248 ASP A O 1
ATOM 831 N N . ALA A 1 102 ? 2.10200 86.27500 26.84500 1.000 42.54000 249 ALA A N 1
ATOM 832 C CA . ALA A 1 102 ? 1.75300 87.61400 26.38100 1.000 55.09000 249 ALA A CA 1
ATOM 833 C C . ALA A 1 102 ? 0.28300 87.76600 26.01500 1.000 55.23000 249 ALA A C 1
ATOM 834 O O . ALA A 1 102 ? -0.12200 88.85800 25.59400 1.000 50.73000 249 ALA A O 1
ATOM 836 N N . LYS A 1 103 ? -0.53400 86.72900 26.16900 1.000 43.37000 250 LYS A N 1
ATOM 837 C CA . LYS A 1 103 ? -1.96000 86.81200 25.88700 1.000 52.38000 250 LYS A CA 1
ATOM 838 C C . LYS A 1 103 ? -2.75800 86.78800 27.18400 1.000 52.12000 250 LYS A C 1
ATOM 839 O O . LYS A 1 103 ? -2.40800 86.06700 28.12500 1.000 49.29000 250 LYS A O 1
ATOM 845 N N . LYS A 1 104 ? -3.83200 87.57500 27.23000 1.000 54.05000 251 LYS A N 1
ATOM 846 C CA . LYS A 1 104 ? -4.80700 87.43500 28.30500 1.000 40.30000 251 LYS A CA 1
ATOM 847 C C . LYS A 1 104 ? -5.39800 86.03400 28.27200 1.000 41.48000 251 LYS A C 1
ATOM 848 O O . LYS A 1 104 ? -6.01200 85.63400 27.27900 1.000 44.91000 251 LYS A O 1
ATOM 854 N N . ASP A 1 105 ? -5.20300 85.28100 29.35000 1.000 44.19000 252 ASP A N 1
ATOM 855 C CA . ASP A 1 105 ? -5.64200 83.88900 29.37500 1.000 38.40000 252 ASP A CA 1
ATOM 856 C C . ASP A 1 105 ? -5.83000 83.47200 30.82200 1.000 51.25000 252 ASP A C 1
ATOM 857 O O . ASP A 1 105 ? -4.87000 83.47600 31.59900 1.000 47.63000 252 ASP A O 1
ATOM 862 N N . GLY A 1 106 ? -7.05500 83.09500 31.17500 1.000 47.40000 253 GLY A N 1
ATOM 863 C CA . GLY A 1 106 ? -7.40200 82.80900 32.55000 1.000 33.78000 253 GLY A CA 1
ATOM 864 C C . GLY A 1 106 ? -8.52000 83.71100 33.02600 1.000 43.73000 253 GLY A C 1
ATOM 865 O O . GLY A 1 106 ? -9.54900 83.84100 32.35800 1.000 52.87000 253 GLY A O 1
ATOM 866 N N . GLU A 1 107 ? -8.32700 84.35800 34.17000 1.000 43.62000 254 GLU A N 1
ATOM 867 C CA . GLU A 1 107 ? -9.34400 85.19600 34.78700 1.000 44.74000 254 GLU A CA 1
ATOM 868 C C . GLU A 1 107 ? -8.84300 86.63000 34.81100 1.000 41.21000 254 GLU A C 1
ATOM 869 O O . GLU A 1 107 ? -7.68500 86.87300 35.16300 1.000 46.71000 254 GLU A O 1
ATOM 875 N N . GLY A 1 108 ? -9.70200 87.57500 34.43800 1.000 31.51000 255 GLY A N 1
ATOM 876 C CA . GLY A 1 108 ? -9.25500 88.95000 34.34100 1.000 34.28000 255 GLY A CA 1
ATOM 877 C C . GLY A 1 108 ? -10.39000 89.94500 34.35100 1.000 34.32000 255 GLY A C 1
ATOM 878 O O . GLY A 1 108 ? -11.53700 89.62200 34.03200 1.000 38.73000 255 GLY A O 1
ATOM 879 N N . GLU A 1 109 ? -10.04600 91.17000 34.73300 1.000 35.75000 256 GLU A N 1
ATOM 880 C CA . GLU A 1 109 ? -10.94800 92.30800 34.73400 1.000 30.54000 256 GLU A CA 1
ATOM 881 C C . GLU A 1 109 ? -10.55300 93.26100 33.61800 1.000 41.34000 256 GLU A C 1
ATOM 882 O O . GLU A 1 109 ? -9.37200 93.39300 33.28900 1.000 50.33000 256 GLU A O 1
ATOM 888 N N . LEU A 1 110 ? -11.54500 93.93400 33.04100 1.000 38.58000 257 LEU A N 1
ATOM 889 C CA . LEU A 1 110 ? -11.29500 95.09200 32.19000 1.000 39.94000 257 LEU A CA 1
ATOM 890 C C . LEU A 1 110 ? -12.07600 96.25800 32.77000 1.000 44.55000 257 LEU A C 1
ATOM 891 O O . LEU A 1 110 ? -13.30600 96.30000 32.66900 1.000 45.99000 257 LEU A O 1
ATOM 896 N N . ILE A 1 111 ? -11.35900 97.18800 33.38800 1.000 42.99000 258 ILE A N 1
ATOM 897 C CA . ILE A 1 111 ? -11.94400 98.37900 33.98600 1.000 40.86000 258 ILE A CA 1
ATOM 898 C C . ILE A 1 111 ? -11.79600 99.50700 32.97600 1.000 41.92000 258 ILE A C 1
ATOM 899 O O . ILE A 1 111 ? -10.68600 99.98800 32.73000 1.000 55.78000 258 ILE A O 1
ATOM 904 N N . TYR A 1 112 ? -12.90700 99.91600 32.37200 1.000 49.53000 259 TYR A N 1
ATOM 905 C CA . TYR A 1 112 ? -12.87000 100.96400 31.36700 1.000 51.16000 259 TYR A CA 1
ATOM 906 C C . TYR A 1 112 ? -12.87600 102.33600 32.03000 1.000 59.15000 259 TYR A C 1
ATOM 907 O O . TYR A 1 112 ? -13.29300 102.49900 33.18000 1.000 53.17000 259 TYR A O 1
ATOM 916 N N . ALA A 1 113 ? -12.39100 103.33300 31.28500 1.000 57.37000 260 ALA A N 1
ATOM 917 C CA . ALA A 1 113 ? -12.33100 104.69000 31.82000 1.000 64.66000 260 ALA A CA 1
ATOM 918 C C . ALA A 1 113 ? -13.72500 105.27300 32.00500 1.000 63.98000 260 ALA A C 1
ATOM 919 O O . ALA A 1 113 ? -13.99100 105.95700 33.00100 1.000 61.61000 260 ALA A O 1
ATOM 921 N N . ASN A 1 114 ? -14.63300 104.99200 31.06600 1.000 67.26000 261 ASN A N 1
ATOM 922 C CA . ASN A 1 114 ? -15.98000 105.55700 31.04800 1.000 64.39000 261 ASN A CA 1
ATOM 923 C C . ASN A 1 114 ? -16.87200 105.05100 32.17200 1.000 57.67000 261 ASN A C 1
ATOM 924 O O . ASN A 1 114 ? -18.04900 105.42400 32.20200 1.000 68.24000 261 ASN A O 1
ATOM 929 N N . GLY A 1 115 ? -16.36800 104.21100 33.07200 1.000 60.00000 262 GLY A N 1
ATOM 930 C CA . GLY A 1 115 ? -17.15900 103.64200 34.13800 1.000 51.96000 262 GLY A CA 1
ATOM 931 C C . GLY A 1 115 ? -17.55500 102.19400 33.92400 1.000 59.59000 262 GLY A C 1
ATOM 932 O O . GLY A 1 115 ? -17.83600 101.49400 34.90400 1.000 59.54000 262 GLY A O 1
ATOM 933 N N . ASP A 1 116 ? -17.58200 101.73000 32.67500 1.000 48.28000 263 ASP A N 1
ATOM 934 C CA . ASP A 1 116 ? -17.88600 100.33700 32.39100 1.000 45.51000 263 ASP A CA 1
ATOM 935 C C . ASP A 1 116 ? -16.85900 99.42000 33.05700 1.000 51.87000 263 ASP A C 1
ATOM 936 O O . ASP A 1 116 ? -15.78700 99.84500 33.48900 1.000 54.84000 263 ASP A O 1
ATOM 941 N N . ARG A 1 117 ? -17.20500 98.13700 33.13900 1.000 40.45000 264 ARG A N 1
ATOM 942 C CA . ARG A 1 117 ? -16.38000 97.18100 33.86200 1.000 39.80000 264 ARG A CA 1
ATOM 943 C C . ARG A 1 117 ? -16.76700 95.77100 33.44100 1.000 45.80000 264 ARG A C 1
ATOM 944 O O . ARG A 1 117 ? -17.94500 95.48000 33.22300 1.000 54.32000 264 ARG A O 1
ATOM 952 N N . PHE A 1 118 ? -15.76600 94.90400 33.33500 1.000 43.82000 265 PHE A N 1
ATOM 953 C CA . PHE A 1 118 ? -15.97400 93.51900 32.94700 1.000 41.02000 265 PHE A CA 1
ATOM 954 C C . PHE A 1 118 ? -15.13600 92.63100 33.85200 1.000 43.59000 265 PHE A C 1
ATOM 955 O O . PHE A 1 118 ? -14.05400 93.02200 34.29400 1.000 49.17000 265 PHE A O 1
ATOM 963 N N . LYS A 1 119 ? -15.64900 91.43800 34.13900 1.000 35.29000 266 LYS A N 1
ATOM 964 C CA . LYS A 1 119 ? -14.80600 90.39200 34.69800 1.000 35.89000 266 LYS A CA 1
ATOM 965 C C . LYS A 1 119 ? -15.29000 89.04900 34.18500 1.000 31.63000 266 LYS A C 1
ATOM 966 O O . LYS A 1 119 ? -16.49400 88.77900 34.20100 1.000 42.06000 266 LYS A O 1
ATOM 972 N N . GLY A 1 120 ? -14.35700 88.21800 33.73600 1.000 28.86000 267 GLY A N 1
ATOM 973 C CA . GLY A 1 120 ? -14.71700 86.90400 33.24700 1.000 22.72000 267 GLY A CA 1
ATOM 974 C C . GLY A 1 120 ? -13.49400 86.10600 32.86000 1.000 35.06000 267 GLY A C 1
ATOM 975 O O . GLY A 1 120 ? -12.36200 86.44900 33.20900 1.000 41.81000 267 GLY A O 1
ATOM 976 N N . GLN A 1 121 ? -13.75100 85.02100 32.13800 1.000 33.24000 268 GLN A N 1
ATOM 977 C CA . GLN A 1 121 ? -12.69200 84.14900 31.65900 1.000 41.62000 268 GLN A CA 1
ATOM 978 C C . GLN A 1 121 ? -12.12700 84.68100 30.35000 1.000 47.76000 268 GLN A C 1
ATOM 979 O O . GLN A 1 121 ? -12.85200 85.24700 29.52700 1.000 46.80000 268 GLN A O 1
ATOM 985 N N . TRP A 1 122 ? -10.82100 84.50900 30.16700 1.000 54.75000 269 TRP A N 1
ATOM 986 C CA . TRP A 1 122 ? -10.14800 84.92100 28.94600 1.000 40.98000 269 TRP A CA 1
ATOM 987 C C . TRP A 1 122 ? -9.37300 83.75100 28.36600 1.000 43.30000 269 TRP A C 1
ATOM 988 O O . TRP A 1 122 ? -8.91600 82.86200 29.09000 1.000 39.92000 269 TRP A O 1
ATOM 999 N N . ALA A 1 123 ? -9.23600 83.76500 27.04400 1.000 49.09000 270 ALA A N 1
ATOM 1000 C CA . ALA A 1 123 ? -8.37900 82.83500 26.32800 1.000 51.03000 270 ALA A CA 1
ATOM 1001 C C . ALA A 1 123 ? -7.98400 83.49100 25.01700 1.000 53.60000 270 ALA A C 1
ATOM 1002 O O . ALA A 1 123 ? -8.74800 84.28300 24.45700 1.000 50.67000 270 ALA A O 1
ATOM 1004 N N . ASP A 1 124 ? -6.77700 83.16800 24.54600 1.000 49.30000 271 ASP A N 1
ATOM 1005 C CA . ASP A 1 124 ? -6.23500 83.72900 23.31300 1.000 51.07000 271 ASP A CA 1
ATOM 1006 C C . ASP A 1 124 ? -6.49100 85.23000 23.22800 1.000 43.54000 271 ASP A C 1
ATOM 1007 O O . ASP A 1 124 ? -6.93700 85.73200 22.19200 1.000 54.48000 271 ASP A O 1
ATOM 1012 N N . ASP A 1 125 ? -6.24700 85.93900 24.32900 1.000 45.16000 272 ASP A N 1
ATOM 1013 C CA . ASP A 1 125 ? -6.33600 87.39200 24.43500 1.000 48.78000 272 ASP A CA 1
ATOM 1014 C C . ASP A 1 125 ? -7.76300 87.91800 24.33100 1.000 50.33000 272 ASP A C 1
ATOM 1015 O O . ASP A 1 125 ? -7.95400 89.13600 24.23400 1.000 43.93000 272 ASP A O 1
ATOM 1020 N N . ARG A 1 126 ? -8.77700 87.05200 24.36700 1.000 48.41000 273 ARG A N 1
ATOM 1021 C CA . ARG A 1 126 ? -10.16100 87.48800 24.22600 1.000 57.65000 273 ARG A CA 1
ATOM 1022 C C . ARG A 1 126 ? -11.04800 86.83200 25.27500 1.000 52.61000 273 ARG A C 1
ATOM 1023 O O . ARG A 1 126 ? -10.73900 85.75600 25.79700 1.000 44.39000 273 ARG A O 1
ATOM 1031 N N . ALA A 1 127 ? -12.16000 87.49800 25.57500 1.000 44.25000 274 ALA A N 1
ATOM 1032 C CA . ALA A 1 127 ? -13.15700 86.93600 26.47600 1.000 37.50000 274 ALA A CA 1
ATOM 1033 C C . ALA A 1 127 ? -13.68500 85.61900 25.92500 1.000 42.96000 274 ALA A C 1
ATOM 1034 O O . ALA A 1 127 ? -14.21900 85.56800 24.81300 1.000 45.31000 274 ALA A O 1
ATOM 1036 N N . ASN A 1 128 ? -13.52400 84.55100 26.70200 1.000 36.87000 275 ASN A N 1
ATOM 1037 C CA . ASN A 1 128 ? -13.97500 83.22400 26.29500 1.000 43.71000 275 ASN A CA 1
ATOM 1038 C C . ASN A 1 128 ? -14.39200 82.47400 27.54900 1.000 51.64000 275 ASN A C 1
ATOM 1039 O O . ASN A 1 128 ? -13.54300 82.12000 28.37100 1.000 48.90000 275 ASN A O 1
ATOM 1044 N N . GLY A 1 129 ? -15.69200 82.23800 27.69000 1.000 47.47000 276 GLY A N 1
ATOM 1045 C CA . GLY A 1 129 ? -16.22400 81.62200 28.88600 1.000 42.42000 276 GLY A CA 1
ATOM 1046 C C . GLY A 1 129 ? -17.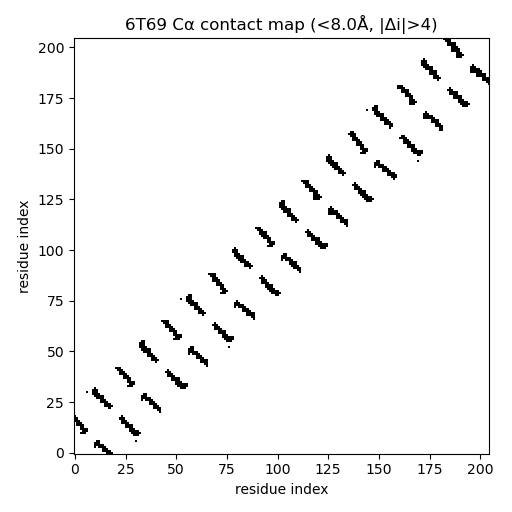20600 82.52900 29.59600 1.000 49.67000 276 GLY A C 1
ATOM 1047 O O . GLY A 1 129 ? -17.75100 83.45900 28.99600 1.000 45.75000 276 GLY A O 1
ATOM 1048 N N . PHE A 1 130 ? -17.43600 82.27600 30.87900 1.000 44.17000 277 PHE A N 1
ATOM 1049 C CA . PHE A 1 130 ? -18.40500 83.05500 31.63200 1.000 32.31000 277 PHE A CA 1
ATOM 1050 C C . PHE A 1 130 ? -17.80100 84.38400 32.06400 1.000 34.11000 277 PHE A C 1
ATOM 1051 O O . PHE A 1 130 ? -16.65300 84.43800 32.51700 1.000 37.28000 277 PHE A O 1
ATOM 1059 N N . GLY A 1 131 ? -18.58200 85.45100 31.93600 1.000 30.41000 278 GLY A N 1
ATOM 1060 C CA . GLY A 1 131 ? -18.12500 86.77200 32.32000 1.000 27.89000 278 GLY A CA 1
ATOM 1061 C C . GLY A 1 131 ? -19.29200 87.72500 32.44100 1.000 39.19000 278 GLY A C 1
ATO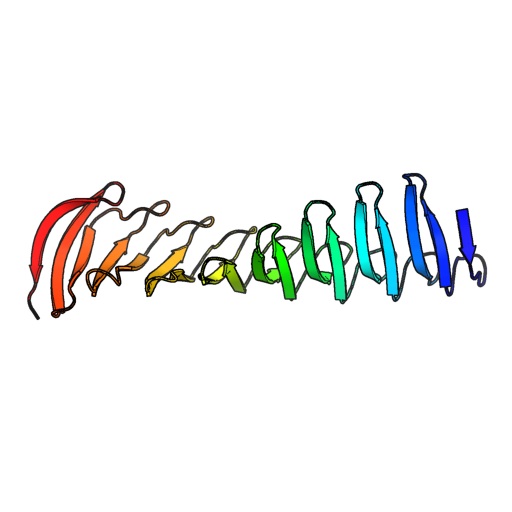M 1062 O O . GLY A 1 131 ? -20.31800 87.56400 31.77500 1.000 42.49000 278 GLY A O 1
ATOM 1063 N N . VAL A 1 132 ? -19.12400 88.72700 33.30000 1.000 31.76000 279 VAL A N 1
ATOM 1064 C CA . VAL A 1 132 ? -20.14200 89.73800 33.55600 1.000 33.12000 279 VAL A CA 1
ATOM 1065 C C . VAL A 1 132 ? -19.64000 91.08100 33.04900 1.000 37.19000 279 VAL A C 1
ATOM 1066 O O . VAL A 1 132 ? -18.53800 91.51100 33.40300 1.000 43.88000 279 VAL A O 1
ATOM 1070 N N . PHE A 1 133 ? -20.45300 91.74900 32.23800 1.000 38.88000 280 PHE A N 1
ATOM 1071 C CA . PHE A 1 133 ? -20.17800 93.11000 31.79700 1.000 36.16000 280 PHE A CA 1
ATOM 1072 C C . PHE A 1 133 ? -21.18500 94.04100 32.45000 1.000 42.29000 280 PHE A C 1
ATOM 1073 O O . PHE A 1 133 ? -22.39400 93.85100 32.29900 1.000 43.16000 280 PHE A O 1
ATOM 1081 N N . THR A 1 134 ? -20.68300 95.04700 33.16100 1.000 43.83000 281 THR A N 1
ATOM 1082 C CA . THR A 1 134 ? -21.51000 96.03200 33.84600 1.000 33.95000 281 THR A CA 1
ATOM 1083 C C . THR A 1 134 ? -21.23000 97.40800 33.26500 1.000 47.54000 281 THR A C 1
ATOM 1084 O O . THR A 1 134 ? -20.09200 97.88700 33.31400 1.000 53.15000 281 THR A O 1
ATOM 1088 N N . TYR A 1 135 ? -22.26300 98.03600 32.72000 1.000 55.06000 282 TYR A N 1
ATOM 1089 C CA . TYR A 1 135 ? -22.15200 99.38100 32.18500 1.000 39.89000 282 TYR A CA 1
ATOM 1090 C C . TYR A 1 135 ? -22.36600 100.40600 33.29000 1.000 53.54000 282 TYR A C 1
ATOM 1091 O O . TYR A 1 135 ? -22.92600 100.10800 34.34700 1.000 55.27000 282 TYR A O 1
ATOM 1100 N N . ALA A 1 136 ? -21.91200 101.63400 33.02600 1.000 60.06000 283 ALA A N 1
ATOM 1101 C CA . ALA A 1 136 ? -22.00100 102.68200 34.03800 1.000 70.36000 283 ALA A CA 1
ATOM 1102 C C . ALA A 1 136 ? -23.45200 103.02100 34.35600 1.000 68.95000 283 ALA A C 1
ATOM 1103 O O . ALA A 1 136 ? -23.80200 103.24700 35.52100 1.000 67.03000 283 ALA A O 1
ATOM 1105 N N . ASN A 1 137 ? -24.31300 103.06000 33.33300 1.000 63.63000 284 ASN A N 1
ATOM 1106 C CA . ASN A 1 137 ? -25.71800 103.38700 33.56100 1.000 65.27000 284 ASN A CA 1
ATOM 1107 C C . ASN A 1 137 ? -26.40700 102.34700 34.43100 1.000 69.59000 284 ASN A C 1
ATOM 1108 O O . ASN A 1 137 ? -27.38200 102.66300 35.12100 1.000 82.08000 284 ASN A O 1
ATOM 1113 N N . GLY A 1 138 ? -25.92100 101.11200 34.41300 1.000 61.49000 285 GLY A N 1
ATOM 1114 C CA . GLY A 1 138 ? -26.54000 100.01900 35.13800 1.000 64.12000 285 GLY A CA 1
ATOM 1115 C C . GLY A 1 138 ? -26.90400 98.82800 34.28100 1.000 55.27000 285 GLY A C 1
ATOM 1116 O O . GLY A 1 138 ? -27.24000 97.77000 34.83400 1.000 53.74000 285 GLY A O 1
ATOM 1117 N N . ASN A 1 139 ? -26.87100 98.95500 32.95400 1.000 38.51000 286 ASN A N 1
ATOM 1118 C CA . ASN A 1 139 ? -27.01100 97.79500 32.08900 1.000 40.16000 286 ASN A CA 1
ATOM 1119 C C . ASN A 1 139 ? -26.00800 96.72600 32.49200 1.000 46.24000 286 ASN A C 1
ATOM 1120 O O . ASN A 1 139 ? -24.93300 97.02300 33.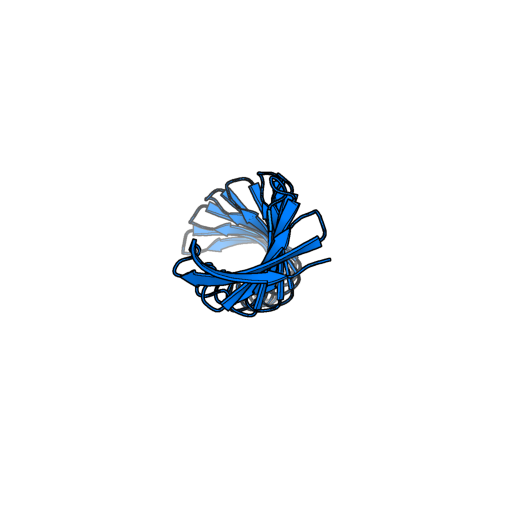01900 1.000 47.82000 286 ASN A O 1
ATOM 1125 N N . ARG A 1 140 ? -26.36200 95.46800 32.25200 1.000 42.81000 287 ARG A N 1
ATOM 1126 C CA . ARG A 1 140 ? -25.49300 94.38400 32.68300 1.000 41.65000 287 ARG A CA 1
ATOM 1127 C C . ARG A 1 140 ? -25.72700 93.16700 31.80600 1.000 43.19000 287 ARG A C 1
ATOM 1128 O O . ARG A 1 140 ? -26.87500 92.79400 31.55200 1.000 42.74000 287 ARG A O 1
ATOM 1136 N N . TYR A 1 141 ? -24.64100 92.56000 31.34000 1.000 39.74000 288 TYR A N 1
ATOM 1137 C CA . TYR A 1 141 ? -24.69500 91.26300 30.69000 1.000 31.45000 288 TYR A CA 1
ATOM 1138 C C . TYR A 1 141 ? -24.04600 90.22400 31.58900 1.000 43.01000 288 TYR A C 1
ATOM 1139 O O . TYR A 1 141 ? -23.04600 90.50100 32.25900 1.000 44.96000 288 TYR A O 1
ATOM 1148 N N . GLU A 1 142 ? -24.60800 89.02300 31.58200 1.000 42.55000 289 GLU A N 1
ATOM 1149 C CA . GLU A 1 142 ? -24.08100 87.91600 32.36000 1.000 35.36000 289 GLU A CA 1
ATOM 1150 C C . GLU A 1 142 ? -24.32900 86.64300 31.57300 1.000 38.09000 289 GLU A C 1
ATOM 1151 O O . GLU A 1 142 ? -25.47300 86.35300 31.21100 1.000 39.29000 289 GLU A O 1
ATOM 1157 N N . GLY A 1 143 ? -23.27100 85.90700 31.28000 1.000 35.14000 290 GLY A N 1
ATOM 1158 C CA . GLY A 1 143 ? -23.40400 84.70000 30.49800 1.000 38.00000 290 GLY A CA 1
ATOM 1159 C C . GLY A 1 143 ? -22.11700 84.39300 29.76200 1.000 41.08000 290 GLY A C 1
ATOM 1160 O O . GLY A 1 143 ? -21.04200 84.83000 30.15900 1.000 42.88000 290 GLY A O 1
ATOM 1161 N N . GLU A 1 144 ? -22.26400 83.63700 28.67600 1.000 37.67000 291 GLU A N 1
ATOM 1162 C CA . GLU A 1 144 ? -21.12000 83.09600 27.96000 1.000 37.39000 291 GLU A CA 1
ATOM 1163 C C . GLU A 1 144 ? -20.56100 84.09800 26.95900 1.000 45.99000 291 GLU A C 1
ATOM 1164 O O . GLU A 1 144 ? -21.28700 84.92000 26.38900 1.000 43.43000 291 GLU A O 1
ATOM 1170 N N . TRP A 1 145 ? -19.25100 84.01200 26.74300 1.000 41.17000 292 TRP A N 1
ATOM 1171 C CA . TRP A 1 145 ? -18.55200 84.82500 25.76000 1.000 36.46000 292 TRP A CA 1
ATOM 1172 C C . TRP A 1 145 ? -17.71900 83.93000 24.85900 1.000 43.13000 292 TRP A C 1
ATOM 1173 O O . TRP A 1 145 ? -17.12600 82.94800 25.31800 1.000 40.63000 292 TRP A O 1
ATOM 1184 N N . THR A 1 146 ? -17.67300 84.27400 23.57600 1.000 43.69000 293 THR A N 1
ATOM 1185 C CA . THR A 1 146 ? -16.74400 83.66500 22.63600 1.000 49.78000 293 THR A CA 1
ATOM 1186 C C . THR A 1 146 ? -16.08500 84.77300 21.83400 1.000 49.09000 293 THR A C 1
ATOM 1187 O O . THR A 1 146 ? -16.77600 85.63800 21.28600 1.000 49.88000 293 THR A O 1
ATOM 1191 N N . ASP A 1 147 ? -14.75200 84.75700 21.80100 1.000 47.99000 294 ASP A N 1
ATOM 1192 C CA . ASP A 1 147 ? -13.95400 85.67600 20.98900 1.000 50.70000 294 ASP A CA 1
ATOM 1193 C C . ASP A 1 147 ? -14.35500 87.13000 21.22000 1.000 47.08000 294 ASP A C 1
ATOM 1194 O O . ASP A 1 147 ? -14.66100 87.87200 20.28600 1.000 56.91000 294 ASP A O 1
ATOM 1199 N N . ASP A 1 148 ? -14.35800 87.53200 22.49100 1.000 52.19000 295 ASP A N 1
ATOM 1200 C CA . ASP A 1 148 ? -14.65200 88.89100 22.94000 1.000 48.79000 295 ASP A CA 1
ATOM 1201 C C . ASP A 1 148 ? -16.09100 89.31400 22.67700 1.000 48.82000 295 ASP A C 1
ATOM 1202 O O . ASP A 1 148 ? -16.41500 90.50300 22.82100 1.000 44.35000 295 ASP A O 1
ATOM 1207 N N . LYS A 1 149 ? -16.97000 88.38600 22.30500 1.000 43.94000 296 LYS A N 1
ATOM 1208 C CA . LYS A 1 149 ? -18.35300 88.71400 21.99900 1.000 47.82000 296 LYS A CA 1
ATOM 1209 C C . LYS A 1 149 ? -19.30800 87.89100 22.85300 1.000 46.72000 296 LYS A C 1
ATOM 1210 O O . LYS A 1 149 ? -19.03800 86.73000 23.18000 1.000 36.93000 296 LYS A O 1
ATOM 1216 N N . ARG A 1 150 ? -20.43400 88.50700 23.20400 1.000 42.63000 297 ARG A N 1
ATOM 1217 C CA . ARG A 1 150 ? -21.51600 87.77600 23.84800 1.000 41.09000 297 ARG A CA 1
ATOM 1218 C C . ARG A 1 150 ? -21.98400 86.66500 22.92200 1.000 41.25000 297 ARG A C 1
ATOM 1219 O O . ARG A 1 150 ? -22.33100 86.91300 21.76400 1.000 38.21000 297 ARG A O 1
ATOM 1227 N N . HIS A 1 151 ? -21.96300 85.43500 23.42000 1.000 37.69000 298 HIS A N 1
ATOM 1228 C CA . HIS A 1 151 ? -22.12800 84.29300 22.53500 1.000 45.36000 298 HIS A CA 1
ATOM 1229 C C . HIS A 1 151 ? -22.42900 83.03700 23.34100 1.000 47.88000 298 HIS A C 1
ATOM 1230 O O . HIS A 1 151 ? -21.58000 82.55400 24.09300 1.000 46.23000 298 HIS A O 1
ATOM 1237 N N . GLY A 1 152 ? -23.62700 82.50400 23.18600 1.000 45.61000 299 GLY A N 1
ATOM 1238 C CA . GLY A 1 152 ? -24.12200 81.42800 24.00600 1.000 42.74000 299 GLY A CA 1
ATOM 1239 C C . GLY A 1 152 ? -25.31400 81.86800 24.82900 1.000 42.27000 299 GLY A C 1
ATOM 1240 O O . GLY A 1 152 ? -26.03000 82.81500 24.49200 1.000 45.87000 299 GLY A O 1
ATOM 1241 N N . ARG A 1 153 ? -25.51500 81.17000 25.94200 1.000 44.26000 300 ARG A N 1
ATOM 1242 C CA . ARG A 1 153 ? -26.58900 81.52000 26.85800 1.000 43.64000 300 ARG A CA 1
ATOM 1243 C C . ARG A 1 153 ? -26.18900 82.72500 27.70200 1.000 37.45000 300 ARG A C 1
ATOM 1244 O O . ARG A 1 153 ? -25.08400 82.77500 28.25000 1.000 42.45000 300 ARG A O 1
ATOM 1252 N N . GLY A 1 154 ? -27.09200 83.69400 27.81700 1.000 36.63000 301 GLY A N 1
ATOM 1253 C CA . GLY A 1 154 ? -26.76700 84.88800 28.56900 1.000 34.81000 301 GLY A CA 1
ATOM 1254 C C . GLY A 1 154 ? -28.01200 85.61300 29.02500 1.000 32.07000 301 GLY A C 1
ATOM 1255 O O . GLY A 1 154 ? -29.13400 85.27300 28.64800 1.000 41.47000 301 GLY A O 1
ATOM 1256 N N . VAL A 1 155 ? -27.78900 86.62400 29.86000 1.000 33.96000 302 VAL A N 1
ATOM 1257 C CA . VAL A 1 155 ? -28.83900 87.48300 30.38700 1.000 30.83000 302 VAL A CA 1
ATOM 1258 C C . VAL A 1 155 ? -28.37500 88.92300 30.24000 1.000 38.79000 302 VAL A C 1
ATOM 1259 O O . VAL A 1 155 ? -27.26100 89.26100 30.65200 1.000 45.12000 302 VAL A O 1
ATOM 1263 N N . PHE A 1 156 ? -29.21500 89.76600 29.64500 1.000 33.78000 303 PHE A N 1
ATOM 1264 C CA . PHE A 1 156 ? -28.90700 91.17900 29.48200 1.000 39.07000 303 PHE A CA 1
ATOM 1265 C C . PHE A 1 156 ? -30.01400 92.00500 30.11300 1.000 42.21000 303 PHE A C 1
ATOM 1266 O O . PHE A 1 156 ? -31.18700 91.83500 29.77300 1.000 49.37000 303 PHE A O 1
ATOM 1274 N N . TYR A 1 157 ? -29.63300 92.90800 31.01000 1.000 40.95000 304 TYR A N 1
ATOM 1275 C CA . TYR A 1 157 ? -30.56700 93.71200 31.78800 1.000 42.28000 304 TYR A CA 1
ATOM 1276 C C . TYR A 1 157 ? -30.42700 95.17300 31.38500 1.000 47.10000 304 TYR A C 1
ATOM 1277 O O . TYR A 1 157 ? -29.34200 95.74800 31.50100 1.000 55.39000 304 TYR A O 1
ATOM 1286 N N . CYS A 1 158 ? -31.52100 95.77200 30.91900 1.000 50.20000 305 CYS A N 1
ATOM 1287 C CA . CYS A 1 158 ? -31.53900 97.18900 30.55700 1.000 46.87000 305 CYS A CA 1
ATOM 1288 C C . CYS A 1 158 ? -32.05200 97.97700 31.75300 1.000 46.96000 305 CYS A C 1
ATOM 1289 O O . CYS A 1 158 ? -33.24700 97.97000 32.04600 1.000 56.56000 305 CYS A O 1
ATOM 1292 N N . ALA A 1 159 ? -31.14200 98.66700 32.44600 1.000 62.89000 306 ALA A N 1
ATOM 1293 C CA . ALA A 1 159 ? -31.50500 99.39000 33.66100 1.000 64.44000 306 ALA A CA 1
ATOM 1294 C C . ALA A 1 159 ? -32.46200 100.54200 33.39900 1.000 64.58000 306 ALA A C 1
ATOM 1295 O O . ALA A 1 159 ? -33.12800 100.99900 34.33400 1.000 64.21000 306 ALA A O 1
ATOM 1297 N N . GLU A 1 160 ? -32.53400 101.02900 32.15900 1.000 62.17000 307 GLU A N 1
ATOM 1298 C CA . GLU A 1 160 ? -33.53300 102.03400 31.81700 1.000 66.71000 307 GLU A CA 1
ATOM 1299 C C . GLU A 1 160 ? -34.94000 101.48800 32.02600 1.000 70.80000 307 GLU A C 1
ATOM 1300 O O . GLU A 1 160 ? -35.72400 102.03500 32.80900 1.000 72.76000 307 GLU A O 1
ATOM 1306 N N . ASP A 1 161 ? -35.27100 100.39300 31.34300 1.000 74.40000 308 ASP A N 1
ATOM 1307 C CA . ASP A 1 161 ? -36.60400 99.80900 31.39700 1.000 66.14000 308 ASP A CA 1
ATOM 1308 C C . ASP A 1 161 ? -36.76900 98.79100 32.51600 1.000 63.29000 308 ASP A C 1
ATOM 1309 O O . ASP A 1 161 ? -37.87700 98.28600 32.71500 1.000 72.97000 308 ASP A O 1
ATOM 1314 N N . GLY A 1 162 ? -35.70400 98.47100 33.24400 1.000 52.26000 309 GLY A N 1
ATOM 1315 C CA . GLY A 1 162 ? -35.79700 97.49900 34.31700 1.000 50.04000 309 GLY A CA 1
ATOM 1316 C C . GLY A 1 162 ? -36.06200 96.09200 33.82100 1.000 49.00000 309 GLY A C 1
ATOM 1317 O O . GLY A 1 162 ? -36.36300 95.19100 34.61100 1.000 50.67000 309 GLY A O 1
ATOM 1318 N N . SER A 1 163 ? -35.94300 95.89200 32.51300 1.000 44.33000 310 SER A N 1
ATOM 1319 C CA . SER A 1 163 ? -36.23300 94.61600 31.87900 1.000 42.04000 310 SER A CA 1
ATOM 1320 C C . SER A 1 163 ? -34.95500 93.81800 31.64900 1.000 43.09000 310 SER A C 1
ATOM 1321 O O . SER A 1 163 ? -33.84100 94.34000 31.71100 1.000 59.70000 310 SER A O 1
ATOM 1324 N N . ALA A 1 164 ? -35.13300 92.52700 31.37600 1.000 45.77000 311 ALA A N 1
ATOM 1325 C CA . ALA A 1 164 ? -34.01900 91.61500 31.16600 1.000 39.98000 311 ALA A CA 1
ATOM 1326 C C . ALA A 1 164 ? -34.36600 90.62200 30.07200 1.000 40.09000 311 ALA A C 1
ATOM 1327 O O . ALA A 1 164 ? -35.46300 90.06000 30.06300 1.000 54.00000 311 ALA A O 1
ATOM 1329 N N . TYR A 1 165 ? -33.42800 90.41000 29.15400 1.000 41.47000 312 TYR A N 1
ATOM 1330 C CA . TYR A 1 165 ? -33.53200 89.36000 28.15000 1.000 33.35000 312 TYR A CA 1
ATOM 1331 C C . TYR A 1 165 ? -32.76700 88.13900 28.63300 1.000 43.53000 312 TYR A C 1
ATOM 1332 O O . TYR A 1 165 ? -31.62000 88.25600 29.07600 1.000 44.54000 312 TYR A O 1
ATOM 1341 N N . GLU A 1 166 ? -33.39700 86.97300 28.54700 1.000 38.85000 313 GLU A N 1
ATOM 1342 C CA . GLU A 1 166 ? -32.73100 85.71200 28.84400 1.000 35.81000 313 GLU A CA 1
ATOM 1343 C C . GLU A 1 166 ? -32.88800 84.81200 27.63000 1.000 41.90000 313 GLU A C 1
ATOM 1344 O O . GLU A 1 166 ? -34.00400 84.40300 27.29500 1.000 49.69000 313 GLU A O 1
ATOM 1350 N N . GLY A 1 167 ? -31.77900 84.51600 26.96800 1.000 41.76000 314 GLY A N 1
ATOM 1351 C CA . GLY A 1 167 ? -31.82700 83.67100 25.79500 1.000 34.03000 314 GLY A CA 1
ATOM 1352 C C . GLY A 1 167 ? -30.44400 83.46600 25.23100 1.000 39.67000 314 GLY A C 1
ATOM 1353 O O . GLY A 1 167 ? -29.44300 83.60600 25.93500 1.000 47.29000 314 GLY A O 1
ATOM 1354 N N . GLU A 1 168 ? -30.39800 83.13800 23.94500 1.000 47.98000 315 GLU A N 1
ATOM 1355 C CA . GLU A 1 168 ? -29.13900 82.86200 23.27400 1.000 48.77000 315 GLU A CA 1
ATOM 1356 C C . GLU A 1 168 ? -28.58600 84.12200 22.62300 1.000 45.45000 315 GLU A C 1
ATOM 1357 O O . GLU A 1 168 ? -29.32900 85.02500 22.22800 1.000 40.97000 315 GLU A O 1
ATOM 1363 N N . PHE A 1 169 ? -27.26100 84.17800 22.53200 1.000 44.53000 316 PHE A N 1
ATOM 1364 C CA . PHE A 1 169 ? -26.55300 85.25100 21.85300 1.000 38.73000 316 PHE A CA 1
ATOM 1365 C C . PHE A 1 169 ? -25.64300 84.63900 20.80500 1.000 39.89000 316 PHE A C 1
ATOM 1366 O O . PHE A 1 169 ? -24.97600 83.63400 21.06700 1.000 43.39000 316 PHE A O 1
ATOM 1374 N N . VAL A 1 170 ? -25.62600 85.23900 19.61700 1.000 46.28000 317 VAL A N 1
ATOM 1375 C CA . VAL A 1 170 ? -24.71800 84.84600 18.54300 1.000 44.22000 317 VAL A CA 1
ATOM 1376 C C . VAL A 1 170 ? -23.95400 86.08500 18.10000 1.000 44.89000 317 VAL A C 1
ATOM 1377 O O . VAL A 1 170 ? -24.56500 87.06400 17.65200 1.000 40.21000 317 VAL A O 1
ATOM 1381 N N . GLY A 1 171 ? -22.63100 86.04200 18.22900 1.000 38.29000 318 GLY A N 1
ATOM 1382 C CA . GLY A 1 171 ? -21.80000 87.15900 17.79000 1.000 31.08000 318 GLY A CA 1
ATOM 1383 C C . GLY A 1 171 ? -22.16500 88.48000 18.42600 1.000 43.87000 318 GLY A C 1
ATOM 1384 O O . GLY A 1 171 ? -22.13400 89.52300 17.75900 1.000 41.38000 318 GLY A O 1
ATOM 1385 N N . GLY A 1 172 ? -22.51900 88.46100 19.70900 1.000 38.90000 319 GLY A N 1
ATOM 1386 C CA . GLY A 1 172 ? -22.89800 89.66700 20.41300 1.000 39.89000 319 GLY A CA 1
ATOM 1387 C C . GLY A 1 172 ? -24.31000 90.14300 20.17000 1.000 40.08000 319 GLY A C 1
ATOM 1388 O O . GLY A 1 172 ? -24.66600 91.23200 20.63500 1.000 44.29000 319 GLY A O 1
ATOM 1389 N N . ARG A 1 173 ? -25.12900 89.37000 19.46200 1.000 37.77000 320 ARG A N 1
ATOM 1390 C CA . ARG A 1 173 ? -26.49600 89.76000 19.14900 1.000 45.56000 320 ARG A CA 1
ATOM 1391 C C . ARG A 1 173 ? -27.47800 88.74900 19.72100 1.000 45.28000 320 ARG A C 1
ATOM 1392 O O . ARG A 1 173 ? -27.24100 87.53600 19.67200 1.000 40.84000 320 ARG A O 1
ATOM 1400 N N . LYS A 1 174 ? -28.58300 89.25100 20.26300 1.000 45.35000 321 LYS A N 1
ATOM 1401 C CA . LYS A 1 174 ? -29.67500 88.37200 20.65700 1.000 46.50000 321 LYS A CA 1
ATOM 1402 C C . LYS A 1 174 ? -30.20900 87.63400 19.43600 1.000 38.27000 321 LYS A C 1
ATOM 1403 O O . LYS A 1 174 ? -30.56200 88.25300 18.42900 1.000 36.90000 321 LYS A O 1
ATOM 1409 N N . GLU A 1 175 ? -30.25100 86.30700 19.51900 1.000 45.84000 322 GLU A N 1
ATOM 1410 C CA . GLU A 1 175 ? -30.69100 85.47600 18.40800 1.000 45.48000 322 GLU A CA 1
ATOM 1411 C C . GLU A 1 175 ? -31.53600 84.32400 18.92600 1.000 51.60000 322 GLU A C 1
ATOM 1412 O O . GLU A 1 175 ? -31.19900 83.69900 19.93600 1.000 46.32000 322 GLU A O 1
ATOM 1418 N N . GLY A 1 176 ? -32.62500 84.04200 18.22700 1.000 45.27000 323 GLY A N 1
ATOM 1419 C CA . GLY A 1 176 ? -33.41300 82.86400 18.51600 1.000 43.31000 323 GLY A CA 1
ATOM 1420 C C . GLY A 1 176 ? -34.52700 83.10700 19.51400 1.000 45.36000 323 GLY A C 1
ATOM 1421 O O . GLY A 1 176 ? -34.97600 84.23200 19.75800 1.000 41.50000 323 GLY A O 1
ATOM 1422 N N . ASN A 1 177 ? -34.98100 82.00200 20.10100 1.000 44.84000 324 ASN A N 1
ATOM 1423 C CA . ASN A 1 177 ? -36.09400 82.02400 21.04000 1.000 40.66000 324 ASN A CA 1
ATOM 1424 C C . ASN A 1 177 ? -35.60100 82.48600 22.40400 1.000 41.88000 324 ASN A C 1
ATOM 1425 O O . ASN A 1 177 ? -34.70100 81.87200 22.98500 1.000 48.20000 324 ASN A O 1
ATOM 1430 N N . GLY A 1 178 ? -36.19400 83.56400 22.92200 1.000 40.12000 325 GLY A N 1
ATOM 1431 C CA . GLY A 1 178 ? -35.76800 84.11300 24.18900 1.000 40.25000 325 GLY A CA 1
ATOM 1432 C C . GLY A 1 178 ? -36.94900 84.51900 25.04700 1.000 46.64000 325 GLY A C 1
ATOM 1433 O O . GLY A 1 178 ? -38.10100 84.52900 24.60400 1.000 41.43000 325 GLY A O 1
ATOM 1434 N N . ILE A 1 179 ? -36.63200 84.86000 26.29200 1.000 40.85000 326 ILE A N 1
ATOM 1435 C CA . ILE A 1 179 ? -37.59800 85.34800 27.26400 1.000 37.55000 326 ILE A CA 1
ATOM 1436 C C . ILE A 1 179 ? -37.25400 86.78900 27.61000 1.000 39.98000 326 ILE A C 1
ATOM 1437 O O . ILE A 1 179 ? -36.08200 87.12900 27.80300 1.000 46.21000 326 ILE A O 1
ATOM 1442 N N . LEU A 1 180 ? -38.27800 87.63200 27.68000 1.000 36.34000 327 LEU A N 1
ATOM 1443 C CA . LEU A 1 180 ? -38.13000 89.04200 28.01800 1.000 31.23000 327 LEU A CA 1
ATOM 1444 C C . LEU A 1 180 ? -38.86100 89.28900 29.33100 1.000 42.20000 327 LEU A C 1
ATOM 1445 O O . LEU A 1 180 ? -40.09300 89.38600 29.35200 1.000 48.36000 327 LEU A O 1
ATOM 1450 N N . ARG A 1 181 ? -38.10900 89.38600 30.42300 1.000 33.91000 328 ARG A N 1
ATOM 1451 C CA . ARG A 1 181 ? -38.69600 89.61200 31.73500 1.000 36.14000 328 ARG A CA 1
ATOM 1452 C C . ARG A 1 181 ? -38.76100 91.10300 32.02300 1.000 37.04000 328 ARG A C 1
ATOM 1453 O O . ARG A 1 181 ? -37.76400 91.80900 31.87400 1.000 47.85000 328 ARG A O 1
ATOM 1461 N N . LEU A 1 182 ? -39.93400 91.57600 32.42800 1.000 41.56000 329 LEU A N 1
ATOM 1462 C CA . LEU A 1 182 ? -40.12800 92.97300 32.78400 1.000 37.74000 329 LEU A CA 1
ATOM 1463 C C . LEU A 1 182 ? -40.05000 93.16800 34.29200 1.000 42.74000 329 LEU A C 1
ATOM 1464 O O . LEU A 1 182 ? -40.11300 92.21500 35.07200 1.000 47.30000 329 LEU A O 1
ATOM 1469 N N . ALA A 1 183 ? -39.90100 94.43500 34.69300 1.000 42.29000 330 ALA A N 1
ATOM 1470 C CA . ALA A 1 183 ? -39.70200 94.75500 36.10500 1.000 47.28000 330 ALA A CA 1
ATOM 1471 C C . ALA A 1 183 ? -40.83300 94.22400 36.97500 1.000 44.49000 330 ALA A C 1
ATOM 1472 O O . ALA A 1 183 ? -40.60300 93.83400 38.12500 1.000 44.63000 330 ALA A O 1
ATOM 1474 N N . THR A 1 184 ? -42.05500 94.19900 36.44800 1.000 45.54000 331 THR A N 1
ATOM 1475 C CA . THR A 1 184 ? -43.20500 93.75500 37.21900 1.000 35.93000 331 THR A CA 1
ATOM 1476 C C . THR A 1 184 ? -43.29500 92.24100 37.33800 1.000 39.30000 331 THR A C 1
ATOM 1477 O O . THR A 1 184 ? -44.17800 91.74700 38.04300 1.000 40.86000 331 THR A O 1
ATOM 1481 N N . GLY A 1 185 ? -42.41800 91.49300 36.67600 1.000 35.71000 332 GLY A N 1
ATOM 1482 C CA . GLY A 1 185 ? -42.40200 90.04900 36.76700 1.000 36.37000 332 GLY A CA 1
ATOM 1483 C C . GLY A 1 185 ? -42.95700 89.33800 35.55200 1.000 48.67000 332 GLY A C 1
ATOM 1484 O O . GLY A 1 185 ? -42.63000 88.16200 35.33900 1.000 50.19000 332 GLY A O 1
ATOM 1485 N N . HIS A 1 186 ? -43.78900 90.00700 34.75800 1.000 44.76000 333 HIS A N 1
ATOM 1486 C CA . HIS A 1 186 ? -44.30200 89.39600 33.54400 1.000 41.56000 333 HIS A CA 1
ATOM 1487 C C . HIS A 1 186 ? -43.15600 89.03500 32.60900 1.000 47.29000 333 HIS A C 1
ATOM 1488 O O . HIS A 1 186 ? -42.08600 89.64800 32.63300 1.000 51.61000 333 HIS A O 1
ATOM 1495 N N . GLN A 1 187 ? -43.38800 88.03000 31.77600 1.000 42.65000 334 GLN A N 1
ATOM 1496 C CA . GLN A 1 187 ? -42.42300 87.61900 30.77400 1.000 47.46000 334 GLN A CA 1
ATOM 1497 C C . GLN A 1 187 ? -43.05900 87.65300 29.39500 1.000 45.32000 334 GLN A C 1
ATOM 1498 O O . GLN A 1 187 ? -44.27700 87.52100 29.24600 1.000 55.28000 334 GLN A O 1
ATOM 1504 N N . LEU A 1 188 ? -42.21700 87.84200 28.38900 1.000 47.13000 335 LEU A N 1
ATOM 1505 C CA . LEU A 1 188 ? -42.61500 87.74200 26.99400 1.000 34.01000 335 LEU A CA 1
ATOM 1506 C C . LEU A 1 188 ? -41.70000 86.73500 26.32900 1.000 38.14000 335 LEU A C 1
ATOM 1507 O O . LEU A 1 188 ? -40.47800 86.90700 26.33100 1.000 47.45000 335 LEU A O 1
ATOM 1512 N N . GLU A 1 189 ? -42.28500 85.66700 25.80700 1.000 39.05000 336 GLU A N 1
ATOM 1513 C CA . GLU A 1 189 ? -41.54400 84.71300 25.00400 1.000 38.44000 336 GLU A CA 1
ATOM 1514 C C . GLU A 1 189 ? -41.57500 85.19000 23.56200 1.000 42.39000 336 GLU A C 1
ATOM 1515 O O . GLU A 1 189 ? -42.62800 85.59600 23.05900 1.000 41.40000 336 GLU A O 1
ATOM 1521 N N . GLY A 1 190 ? -40.41700 85.17400 22.91300 1.000 35.06000 337 GLY A N 1
ATOM 1522 C CA . GLY A 1 190 ? -40.35800 85.68900 21.56200 1.000 28.01000 337 GLY A CA 1
ATOM 1523 C C . GLY A 1 190 ? -39.16600 85.13200 20.82000 1.000 37.16000 337 GLY A C 1
ATOM 1524 O O . GLY A 1 190 ? -38.38800 84.33400 21.34800 1.000 38.63000 337 GLY A O 1
ATOM 1525 N N . THR A 1 191 ? -39.03700 85.57200 19.57400 1.000 37.84000 338 THR A N 1
ATOM 1526 C CA . THR A 1 191 ? -37.91500 85.21300 18.72200 1.000 44.11000 338 THR A CA 1
ATOM 1527 C C . THR A 1 191 ? -37.15600 86.47600 18.34600 1.000 42.68000 338 THR A C 1
ATOM 1528 O O . THR A 1 191 ? -37.75800 87.46600 17.91200 1.000 38.28000 338 THR A O 1
ATOM 1532 N N . TRP A 1 192 ? -35.84100 86.44500 18.52800 1.000 36.51000 339 TRP A N 1
ATOM 1533 C CA . TRP A 1 192 ? -34.97200 87.55500 18.17400 1.000 37.75000 339 TRP A CA 1
ATOM 1534 C C . TRP A 1 192 ? -34.15300 87.18200 16.94800 1.000 38.96000 339 TRP A C 1
ATOM 1535 O O . TRP A 1 192 ? -33.76600 86.02100 16.78000 1.000 44.18000 339 TRP A O 1
ATOM 1546 N N . SER A 1 193 ? -33.90200 88.16600 16.08700 1.000 39.95000 340 SER A N 1
ATOM 1547 C CA . SER A 1 193 ? -33.02600 87.98700 14.93400 1.000 44.56000 340 SER A CA 1
ATOM 1548 C C . SER A 1 193 ? -32.204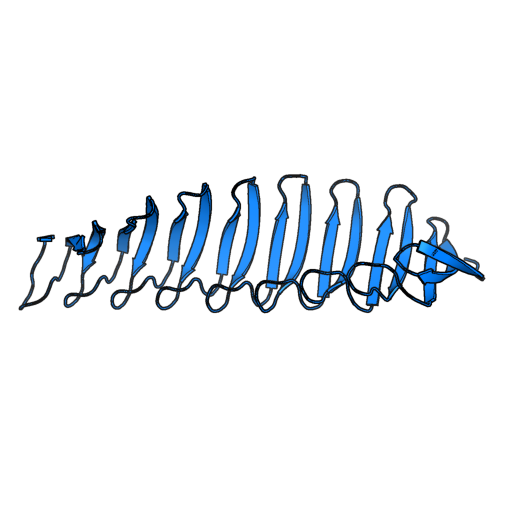00 89.25400 14.76300 1.000 42.39000 340 SER A C 1
ATOM 1549 O O . SER A 1 193 ? -32.76700 90.34800 14.65000 1.000 42.95000 340 SER A O 1
ATOM 1552 N N . GLY A 1 194 ? -30.88200 89.11100 14.74900 1.000 45.11000 341 GLY A N 1
ATOM 1553 C CA . GLY A 1 194 ? -30.02300 90.28300 14.66700 1.000 38.65000 341 GLY A CA 1
ATOM 1554 C C . GLY A 1 194 ? -30.20500 91.22200 15.83800 1.000 42.00000 341 GLY A C 1
ATOM 1555 O O . GLY A 1 194 ? -30.18300 92.44800 15.66500 1.000 37.48000 341 GLY A O 1
ATOM 1556 N N . GLY A 1 195 ? -30.40600 90.66700 17.03100 1.000 42.70000 342 GLY A N 1
ATOM 1557 C CA . GLY A 1 195 ? -30.60200 91.45400 18.22600 1.000 39.72000 342 GLY A CA 1
ATOM 1558 C C . GLY A 1 195 ? -31.93600 92.15300 18.33300 1.000 37.14000 342 GLY A C 1
ATOM 1559 O O . GLY A 1 195 ? -32.16100 92.86800 19.31600 1.000 47.80000 342 GLY A O 1
ATOM 1560 N N . GLN A 1 196 ? -32.83300 91.98000 17.37100 1.000 34.23000 343 GLN A N 1
ATOM 1561 C CA . GLN A 1 196 ? -34.11200 92.66700 17.39700 1.000 46.26000 343 GLN A CA 1
ATOM 1562 C C . GLN A 1 196 ? 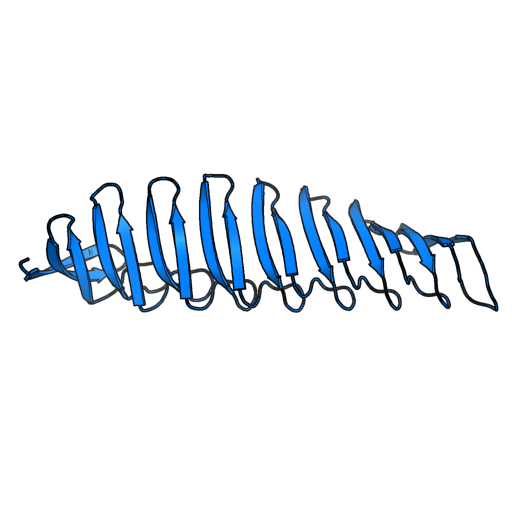-35.24700 91.66600 17.57400 1.000 49.46000 343 GLN A C 1
ATOM 1563 O O . GLN A 1 196 ? -35.21500 90.56400 17.01400 1.000 42.79000 343 GLN A O 1
ATOM 1569 N N . LEU A 1 197 ? -36.23600 92.05500 18.37900 1.000 44.20000 344 LEU A N 1
ATOM 1570 C CA . LEU A 1 197 ? -37.42900 91.24300 18.59100 1.000 40.18000 344 LEU A CA 1
ATOM 1571 C C . LEU A 1 197 ? -38.29400 91.25800 17.33900 1.000 36.93000 344 LEU A C 1
ATOM 1572 O O . LEU A 1 197 ? -38.81700 92.30900 16.95100 1.000 42.68000 344 LEU A O 1
ATOM 1577 N N . VAL A 1 198 ? -38.45200 90.09900 16.70700 1.000 31.01000 345 VAL A N 1
ATOM 1578 C CA . VAL A 1 198 ? -39.17500 90.01500 15.44600 1.000 45.98000 345 VAL A CA 1
ATOM 1579 C C . VAL A 1 198 ? -40.51300 89.29200 15.57000 1.000 48.49000 345 VAL A C 1
ATOM 1580 O O . VAL A 1 198 ? -41.35400 89.42800 14.66800 1.000 57.92000 345 VAL A O 1
ATOM 1584 N N . ARG A 1 199 ? -40.74600 88.54300 16.64400 1.000 48.19000 346 ARG A N 1
ATOM 1585 C CA . ARG A 1 199 ? -42.03100 87.88700 16.84000 1.000 41.12000 346 ARG A CA 1
ATOM 1586 C C . ARG A 1 199 ? -42.23800 87.61500 18.32100 1.000 43.61000 346 ARG A C 1
ATOM 1587 O O . ARG A 1 199 ? -41.34700 87.07300 18.98100 1.000 42.53000 346 ARG A O 1
ATOM 1595 N N . VAL A 1 200 ? -43.41000 87.98700 18.83200 1.000 43.26000 347 VAL A N 1
ATOM 1596 C CA . VAL A 1 200 ? -43.82000 87.67000 20.19700 1.000 44.19000 347 VAL A CA 1
ATOM 1597 C C . VAL A 1 200 ? -44.74800 86.46200 20.14700 1.000 47.86000 347 VAL A C 1
ATOM 1598 O O . VAL A 1 200 ? -45.79500 86.49900 19.49100 1.000 45.07000 347 VAL A O 1
ATOM 1602 N N . THR A 1 201 ? -44.37300 85.38900 20.84100 1.000 40.07000 348 THR A N 1
ATOM 1603 C CA . THR A 1 201 ? -45.18800 84.18100 20.81600 1.000 42.44000 348 THR A CA 1
ATOM 1604 C C . THR A 1 201 ? -46.14000 84.07000 22.00500 1.000 49.41000 348 THR A C 1
ATOM 1605 O O . THR A 1 201 ? -47.26200 83.57800 21.84200 1.000 49.56000 348 THR A O 1
ATOM 1609 N N . SER A 1 202 ? -45.74000 84.51500 23.19600 1.000 42.48000 349 SER A N 1
ATOM 1610 C CA . SER A 1 202 ? -46.61900 84.38400 24.35000 1.000 45.53000 349 SER A CA 1
ATOM 1611 C C . SER A 1 202 ? -46.29600 85.43800 25.39700 1.000 47.37000 349 SER A C 1
ATOM 1612 O O . SER A 1 202 ? -45.22100 86.04200 25.40100 1.000 46.10000 349 SER A O 1
ATOM 1615 N N . PHE A 1 203 ? -47.25200 85.63300 26.29800 1.000 46.97000 350 PHE A N 1
ATOM 1616 C CA . PHE A 1 203 ? -47.15500 86.58100 27.40100 1.000 42.24000 350 PHE A CA 1
ATOM 1617 C C . PHE A 1 203 ? -47.44200 85.81900 28.68800 1.000 45.81000 350 PHE A C 1
ATOM 1618 O O . PHE A 1 203 ? -48.57600 85.38700 28.91300 1.000 56.08000 350 PHE A O 1
ATOM 1626 N N . VAL A 1 204 ? -46.42400 85.66800 29.53800 1.000 43.08000 351 VAL A N 1
ATOM 1627 C CA . VAL A 1 204 ? -46.49100 84.82200 30.72700 1.000 41.22000 351 VAL A CA 1
ATOM 1628 C C . VAL A 1 204 ? -46.62900 85.69300 31.96900 1.000 49.41000 351 VAL A C 1
ATOM 1629 O O . VAL A 1 204 ? -46.01800 86.76300 32.05900 1.000 59.42000 351 VAL A O 1
ATOM 1633 N N . PHE A 1 205 ? -47.42200 85.23100 32.93500 1.000 58.44000 352 PHE A N 1
ATOM 1634 C CA . PHE A 1 205 ? -47.83700 86.04400 34.07100 1.000 65.64000 352 PHE A CA 1
ATOM 1635 C C . PHE A 1 205 ? -46.99800 85.77300 35.31300 1.000 78.43000 352 PHE A C 1
ATOM 1636 O O . PHE A 1 205 ? -46.34900 84.73100 35.45000 1.000 73.83000 352 PHE A O 1
ATOM 1644 N N . ALA A 1 206 ? -47.05600 86.73100 36.23800 1.000 83.81000 353 ALA A N 1
ATOM 1645 C CA . ALA A 1 206 ? -46.31400 86.67800 37.49300 1.000 88.37000 353 ALA A CA 1
ATOM 1646 C C . ALA A 1 206 ? -47.10500 85.93300 38.56800 1.000 91.27000 353 ALA A C 1
ATOM 1647 O O . ALA A 1 206 ? -46.71500 84.84700 39.00600 1.000 83.02000 353 ALA A O 1
#